Protein AF-A0AAE4P1A2-F1 (afdb_monomer_lite)

Foldseek 3Di:
DFPAQAQHLLVVLLVLLVDPDPVSLVVSVVSLVVSLVVQVPDPDPANNGHDLRNLLSLLVCQQVVSDDDASCVSCVVVLVVLLVVLVVLLPDPPHDLSRLLSLLSSLLSVLVGDDPPDDVVSNVSSLVSNQSSLVSLLVLLVVQLPDDDDDLVSLVSLLSSLLLLLQSVVRDVHPSSVPCSVVSLVSSLVCLVPPPDQQDPSSLVSLVSSLQSCVSVVVVVSNVSSVVSNVSHDDPDDDDDVNSVVVVCCVNRHDD

Structure (mmCIF, N/CA/C/O backbone):
data_AF-A0AAE4P1A2-F1
#
_entry.id   AF-A0AAE4P1A2-F1
#
loop_
_atom_site.group_PDB
_atom_site.id
_atom_site.type_symbol
_atom_site.label_atom_id
_atom_site.label_alt_id
_atom_site.label_comp_id
_atom_site.label_asym_id
_atom_site.label_entity_id
_atom_site.label_seq_id
_atom_site.pdbx_PDB_ins_code
_atom_site.Cartn_x
_atom_site.Cartn_y
_atom_site.Cartn_z
_atom_site.occupancy
_atom_site.B_iso_or_equiv
_atom_site.auth_seq_id
_atom_site.auth_comp_id
_atom_site.auth_asym_id
_atom_site.auth_atom_id
_atom_site.pdbx_PDB_model_num
ATOM 1 N N . MET A 1 1 ? 24.076 2.651 -2.112 1.00 75.06 1 MET A N 1
ATOM 2 C CA . MET A 1 1 ? 23.269 3.867 -1.851 1.00 75.06 1 MET A CA 1
ATOM 3 C C . MET A 1 1 ? 21.884 3.459 -1.353 1.00 75.06 1 MET A C 1
ATOM 5 O O . MET A 1 1 ? 21.602 2.269 -1.349 1.00 75.06 1 MET A O 1
ATOM 9 N N . LYS A 1 2 ? 21.021 4.394 -0.924 1.00 88.12 2 LYS A N 1
ATOM 10 C CA . LYS A 1 2 ? 19.588 4.092 -0.737 1.00 88.12 2 LYS A CA 1
ATOM 11 C C . LYS A 1 2 ? 18.888 4.169 -2.091 1.00 88.12 2 LYS A C 1
ATOM 13 O O . LYS A 1 2 ? 18.990 5.185 -2.780 1.00 88.12 2 LYS A O 1
ATOM 18 N N . THR A 1 3 ? 18.189 3.114 -2.470 1.00 91.12 3 THR A N 1
ATOM 19 C CA . THR A 1 3 ? 17.643 2.931 -3.822 1.00 91.12 3 THR A CA 1
ATOM 20 C C . THR A 1 3 ? 16.121 2.913 -3.862 1.00 91.12 3 THR A C 1
ATOM 22 O O . THR A 1 3 ? 15.570 2.988 -4.950 1.00 91.12 3 THR A O 1
ATOM 25 N N . GLY A 1 4 ? 15.438 2.875 -2.719 1.00 90.19 4 GLY A N 1
ATOM 26 C CA . GLY A 1 4 ? 13.976 2.805 -2.629 1.00 90.19 4 GLY A CA 1
ATOM 27 C C . GLY A 1 4 ? 13.227 4.081 -3.026 1.00 90.19 4 GLY A C 1
ATOM 28 O O . GLY A 1 4 ? 13.806 5.052 -3.522 1.00 90.19 4 GLY A O 1
ATOM 29 N N . LEU A 1 5 ? 11.904 4.043 -2.859 1.00 91.94 5 LEU A N 1
ATOM 30 C CA . LEU A 1 5 ? 10.972 5.037 -3.403 1.00 91.94 5 LEU A CA 1
ATOM 31 C C . LEU A 1 5 ? 10.854 6.314 -2.579 1.00 91.94 5 LEU A C 1
ATOM 33 O O . LEU A 1 5 ? 10.654 7.376 -3.156 1.00 91.94 5 LEU A O 1
ATOM 37 N N . ILE A 1 6 ? 10.922 6.222 -1.253 1.00 91.31 6 ILE A N 1
ATOM 38 C CA . ILE A 1 6 ? 10.573 7.345 -0.377 1.00 91.31 6 ILE A CA 1
ATOM 39 C C . ILE A 1 6 ? 11.825 8.133 0.009 1.00 91.31 6 ILE A C 1
ATOM 41 O O . ILE A 1 6 ? 11.876 9.342 -0.197 1.00 91.31 6 ILE A O 1
ATOM 45 N N . ASN A 1 7 ? 12.851 7.457 0.522 1.00 89.00 7 ASN A N 1
ATOM 46 C CA . ASN A 1 7 ? 14.122 8.062 0.920 1.00 89.00 7 ASN A CA 1
ATOM 47 C C . ASN A 1 7 ? 15.299 7.501 0.092 1.00 89.00 7 ASN A C 1
ATOM 49 O O . ASN A 1 7 ? 16.408 7.330 0.611 1.00 89.00 7 ASN A O 1
ATOM 53 N N . GLY A 1 8 ? 15.067 7.197 -1.190 1.00 91.25 8 GLY A N 1
ATOM 54 C CA . GLY A 1 8 ? 16.069 6.670 -2.117 1.00 91.25 8 GLY A CA 1
ATOM 55 C C . GLY A 1 8 ? 15.967 7.242 -3.534 1.00 91.25 8 GLY A C 1
ATOM 56 O O . GLY A 1 8 ? 15.108 8.068 -3.848 1.00 91.25 8 GLY A O 1
ATOM 57 N N . LEU A 1 9 ? 16.881 6.812 -4.408 1.00 94.12 9 LEU A N 1
ATOM 58 C CA . LEU A 1 9 ? 16.959 7.333 -5.776 1.00 94.12 9 LEU A CA 1
ATOM 59 C C . LEU A 1 9 ? 15.780 6.954 -6.677 1.00 94.12 9 LEU A C 1
ATOM 61 O O . LEU A 1 9 ? 15.521 7.683 -7.636 1.00 94.12 9 LEU A O 1
ATOM 65 N N . SER A 1 10 ? 15.053 5.870 -6.388 1.00 95.56 10 SER A N 1
ATOM 66 C CA . SER A 1 10 ? 13.870 5.513 -7.184 1.00 95.56 10 SER A CA 1
ATOM 67 C C . SER A 1 10 ? 12.800 6.600 -7.104 1.00 95.56 10 SER A C 1
ATOM 69 O O . SER A 1 10 ? 12.157 6.908 -8.104 1.00 95.56 10 SER A O 1
ATOM 71 N N . GLY A 1 11 ? 12.667 7.268 -5.957 1.00 94.50 11 GLY A N 1
ATOM 72 C CA . GLY A 1 11 ? 11.786 8.425 -5.827 1.00 94.50 11 GLY A CA 1
ATOM 73 C C . GLY A 1 11 ? 12.166 9.578 -6.759 1.00 94.50 11 GLY A C 1
ATOM 74 O O . GLY A 1 11 ? 11.323 10.140 -7.456 1.00 94.50 11 GLY A O 1
ATOM 75 N N . ASN A 1 12 ? 13.460 9.883 -6.845 1.00 93.94 12 ASN A N 1
ATOM 76 C CA . ASN A 1 12 ? 13.962 10.915 -7.753 1.00 93.94 12 ASN A CA 1
ATOM 77 C C . ASN A 1 12 ? 13.725 10.535 -9.222 1.00 93.94 12 ASN A C 1
ATOM 79 O O . ASN A 1 12 ? 13.303 11.378 -10.013 1.00 93.94 12 ASN A O 1
ATOM 8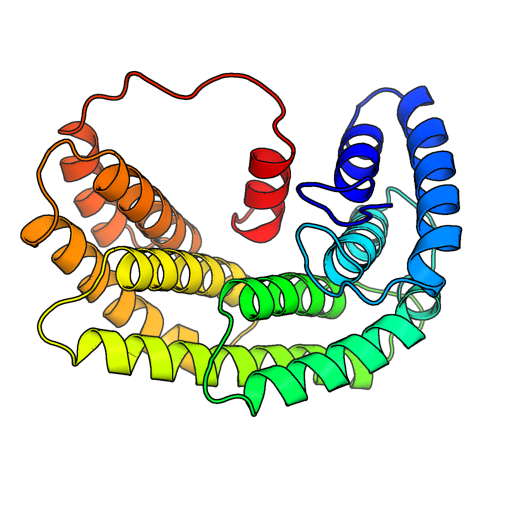3 N N . ALA A 1 13 ? 13.947 9.267 -9.581 1.00 96.12 13 ALA A N 1
ATOM 84 C CA . ALA A 1 13 ? 13.660 8.765 -10.921 1.00 96.12 13 ALA A CA 1
ATOM 85 C C . ALA A 1 13 ? 12.166 8.895 -11.253 1.00 96.12 13 ALA A C 1
ATOM 87 O O . ALA A 1 13 ? 11.825 9.402 -12.321 1.00 96.12 13 ALA A O 1
ATOM 88 N N . LEU A 1 14 ? 11.277 8.534 -10.322 1.00 96.38 14 LEU A N 1
ATOM 89 C CA . LEU A 1 14 ? 9.832 8.691 -10.486 1.00 96.38 14 LEU A CA 1
ATOM 90 C C . LEU A 1 14 ? 9.452 10.137 -10.822 1.00 96.38 14 LEU A C 1
ATOM 92 O O . LEU A 1 14 ? 8.750 10.375 -11.804 1.00 96.38 14 LEU A O 1
ATOM 96 N N . LEU A 1 15 ? 9.948 11.112 -10.053 1.00 94.81 15 LEU A N 1
ATOM 97 C CA . LEU A 1 15 ? 9.651 12.530 -10.290 1.00 94.81 15 LEU A CA 1
ATOM 98 C C . LEU A 1 15 ? 10.136 13.005 -11.668 1.00 94.81 15 LEU A C 1
ATOM 100 O O . LEU A 1 15 ? 9.451 13.790 -12.325 1.00 94.81 15 LEU A O 1
ATOM 104 N N . LEU A 1 16 ? 11.282 12.502 -12.139 1.00 95.38 16 LEU A N 1
ATOM 105 C CA . LEU A 1 16 ? 11.795 12.802 -13.477 1.00 95.38 16 LEU A CA 1
ATOM 106 C C . LEU A 1 16 ? 10.891 12.244 -14.586 1.00 95.38 16 LEU A C 1
ATOM 108 O O . LEU A 1 16 ? 10.658 12.932 -15.580 1.00 95.38 16 LEU A O 1
ATOM 112 N N . PHE A 1 17 ? 10.351 11.034 -14.418 1.00 95.31 17 PHE A N 1
ATOM 113 C CA . PHE A 1 17 ? 9.424 10.429 -15.381 1.00 95.31 17 PHE A CA 1
ATOM 114 C C . PHE A 1 17 ? 8.032 11.071 -15.379 1.00 95.31 17 PHE A C 1
ATOM 116 O O . PHE A 1 17 ? 7.410 11.166 -16.439 1.00 95.31 17 PHE A O 1
ATOM 123 N N . LEU A 1 18 ? 7.560 11.532 -14.216 1.00 93.00 18 LEU A N 1
ATOM 124 C CA . LEU A 1 18 ? 6.287 12.248 -14.073 1.00 93.00 18 LEU A CA 1
ATOM 125 C C . LEU A 1 18 ? 6.361 13.708 -14.549 1.00 93.00 18 LEU A C 1
ATOM 127 O O . LEU A 1 18 ? 5.328 14.352 -14.743 1.00 93.00 18 LEU A O 1
ATOM 131 N N . SER A 1 19 ? 7.564 14.244 -14.760 1.00 91.12 19 SER A N 1
ATOM 132 C CA . SER A 1 19 ? 7.755 15.570 -15.343 1.00 91.12 19 SER A CA 1
ATOM 133 C C . SER A 1 19 ? 7.288 15.622 -16.803 1.00 91.12 19 SER A C 1
ATOM 135 O O . SER A 1 19 ? 7.487 14.691 -17.585 1.00 91.12 19 SER A O 1
ATOM 137 N N . GLN A 1 20 ? 6.716 16.760 -17.209 1.00 84.75 20 GLN A N 1
ATOM 138 C CA . GLN A 1 20 ? 6.310 17.001 -18.599 1.00 84.75 20 GLN A CA 1
ATOM 139 C C . GLN A 1 20 ? 7.505 17.249 -19.540 1.00 84.75 20 GLN A C 1
ATOM 141 O O . GLN A 1 20 ? 7.360 17.203 -20.762 1.00 84.75 20 GLN A O 1
ATOM 146 N N . GLU A 1 21 ? 8.702 17.505 -19.003 1.00 87.25 21 GLU A N 1
ATOM 147 C CA . GLU A 1 21 ? 9.880 17.825 -19.806 1.00 87.25 21 GLU A CA 1
ATOM 148 C C . GLU A 1 21 ? 10.569 16.568 -20.354 1.00 87.25 21 GLU A C 1
ATOM 150 O O . GLU A 1 21 ? 11.076 15.725 -19.613 1.00 87.25 21 GLU A O 1
ATOM 155 N N . LYS A 1 22 ? 10.708 16.482 -21.683 1.00 81.75 22 LYS A N 1
ATOM 156 C CA . LYS A 1 22 ? 11.368 15.344 -22.350 1.00 81.75 22 LYS A CA 1
ATOM 157 C C . LYS A 1 22 ? 12.812 15.109 -21.879 1.00 81.75 22 LYS A C 1
ATOM 159 O O . LYS A 1 22 ? 13.252 13.964 -21.827 1.00 81.75 22 LYS A O 1
ATOM 164 N N . LYS A 1 23 ? 13.551 16.169 -21.523 1.00 89.06 23 LYS A N 1
ATOM 165 C CA . LYS A 1 23 ? 14.924 16.064 -20.994 1.00 89.06 23 LYS A CA 1
ATOM 166 C C . LYS A 1 23 ? 14.965 15.253 -19.693 1.00 89.06 23 LYS A C 1
ATOM 168 O O . LYS A 1 23 ? 15.877 14.450 -19.521 1.00 89.06 23 LYS A O 1
ATOM 173 N N . ASN A 1 24 ? 13.959 15.410 -18.834 1.00 91.56 24 ASN A N 1
ATOM 174 C CA . ASN A 1 24 ? 13.899 14.728 -17.543 1.00 91.56 24 ASN A CA 1
ATOM 175 C C . ASN A 1 24 ? 13.714 13.220 -17.709 1.00 91.56 24 ASN A C 1
ATOM 177 O O . ASN A 1 24 ? 14.326 12.463 -16.967 1.00 91.56 24 ASN A O 1
ATOM 181 N N . ARG A 1 25 ? 13.013 12.761 -18.754 1.00 89.62 25 ARG A N 1
ATOM 182 C CA . ARG A 1 25 ? 12.930 11.323 -19.066 1.00 89.62 25 ARG A CA 1
ATOM 183 C C . ARG A 1 25 ? 14.295 10.696 -19.363 1.00 89.62 25 ARG A C 1
ATOM 185 O O . ARG A 1 25 ? 14.575 9.602 -18.887 1.00 89.62 25 ARG A O 1
ATOM 192 N N . ASN A 1 26 ? 15.165 11.391 -20.100 1.00 91.31 26 ASN A N 1
ATOM 193 C CA . ASN A 1 26 ? 16.516 10.890 -20.381 1.00 91.31 26 ASN A CA 1
ATOM 194 C C . ASN A 1 26 ? 17.367 10.805 -19.107 1.00 91.31 26 ASN A C 1
ATOM 196 O O . ASN A 1 26 ? 18.121 9.851 -18.938 1.00 91.31 26 ASN A O 1
ATOM 200 N N . GLU A 1 27 ? 17.247 11.785 -18.209 1.00 94.50 27 GLU A N 1
ATOM 201 C CA . GLU A 1 27 ? 17.913 11.736 -16.902 1.00 94.50 27 GLU A CA 1
ATOM 202 C C . GLU A 1 27 ? 17.328 10.631 -16.009 1.00 94.50 27 GLU A C 1
ATOM 204 O O . GLU A 1 27 ? 18.081 9.926 -15.342 1.00 94.50 27 GLU A O 1
ATOM 209 N N . GLY A 1 28 ? 16.012 10.404 -16.064 1.00 95.38 28 GLY A N 1
ATOM 210 C CA . GLY A 1 28 ? 15.341 9.298 -15.380 1.00 95.38 28 GLY A 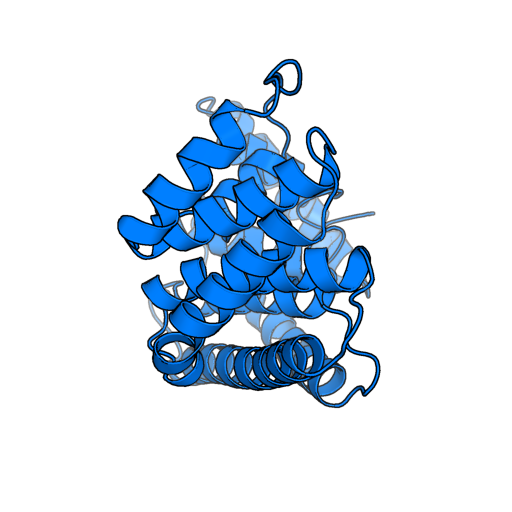CA 1
ATOM 211 C C . GLY A 1 28 ? 15.873 7.932 -15.818 1.00 95.38 28 GLY A C 1
ATOM 212 O O . GLY A 1 28 ? 16.196 7.107 -14.970 1.00 95.38 28 GLY A O 1
ATOM 213 N N . LEU A 1 29 ? 16.057 7.714 -17.125 1.00 93.94 29 LEU A N 1
ATOM 214 C CA . LEU A 1 29 ? 16.653 6.481 -17.660 1.00 93.94 29 LEU A CA 1
ATOM 215 C C . LEU A 1 29 ? 18.100 6.275 -17.193 1.00 93.94 29 LEU A C 1
ATOM 217 O O . LEU A 1 29 ? 18.468 5.174 -16.791 1.00 93.94 29 LEU A O 1
ATOM 221 N N . LYS A 1 30 ? 18.924 7.332 -17.198 1.00 94.88 30 LYS A N 1
ATOM 222 C CA . LYS A 1 30 ? 20.292 7.249 -16.656 1.00 94.88 30 LYS A CA 1
ATOM 223 C C . LYS A 1 30 ? 20.277 6.874 -15.177 1.00 94.88 30 LYS A C 1
ATOM 225 O O . LYS A 1 30 ? 21.088 6.060 -14.747 1.00 94.88 30 LYS A O 1
ATOM 230 N N . LEU A 1 31 ? 19.351 7.454 -14.415 1.00 95.31 31 LEU A N 1
ATOM 231 C CA . LEU A 1 31 ? 19.216 7.180 -12.992 1.00 95.31 31 LEU A CA 1
ATOM 232 C C . LEU A 1 31 ? 18.771 5.734 -12.733 1.00 95.31 31 LEU A C 1
ATOM 234 O O . LEU A 1 31 ? 19.314 5.102 -11.833 1.00 95.31 31 LEU A O 1
ATOM 238 N N . LEU A 1 32 ? 17.865 5.183 -13.548 1.00 95.06 32 LEU A N 1
ATOM 239 C CA . LEU A 1 32 ? 17.491 3.765 -13.482 1.00 95.06 32 LEU A CA 1
ATOM 240 C C . LEU A 1 32 ? 18.685 2.836 -13.713 1.00 95.06 32 LEU A C 1
ATOM 242 O O . LEU A 1 32 ? 18.839 1.878 -12.962 1.00 95.06 32 LEU A O 1
ATOM 246 N N . ASN A 1 33 ? 19.552 3.132 -14.687 1.00 92.38 33 ASN A N 1
ATOM 247 C CA . ASN A 1 33 ? 20.750 2.321 -14.934 1.00 92.38 33 ASN A CA 1
ATOM 248 C C . ASN A 1 33 ? 21.689 2.320 -13.719 1.00 92.38 33 ASN A C 1
ATOM 250 O O . ASN A 1 33 ? 22.128 1.259 -13.287 1.00 92.38 33 ASN A O 1
ATOM 254 N N . ILE A 1 34 ? 21.922 3.492 -13.115 1.00 93.06 34 ILE A N 1
ATOM 255 C CA . ILE A 1 34 ? 22.730 3.617 -11.890 1.00 93.06 34 ILE A CA 1
ATOM 256 C C . ILE A 1 34 ? 22.117 2.789 -10.752 1.00 93.06 34 ILE A C 1
ATOM 258 O O . ILE A 1 34 ? 22.821 2.051 -10.068 1.00 93.06 34 ILE A O 1
ATOM 262 N N . ILE A 1 35 ? 20.799 2.891 -10.546 1.00 94.12 35 ILE A N 1
ATOM 263 C CA . ILE A 1 35 ? 20.112 2.128 -9.498 1.00 94.12 35 ILE A CA 1
ATOM 264 C C . ILE A 1 35 ? 20.228 0.624 -9.768 1.00 94.12 35 ILE A C 1
ATOM 266 O O . ILE A 1 35 ? 20.509 -0.129 -8.840 1.00 94.12 35 ILE A O 1
ATOM 270 N N . SER A 1 36 ? 20.048 0.190 -11.018 1.00 90.00 36 SER A N 1
ATOM 271 C CA . SER A 1 36 ? 20.107 -1.220 -11.411 1.00 90.00 36 SER A CA 1
ATOM 272 C C . SER A 1 36 ? 21.480 -1.847 -11.170 1.00 90.00 36 SER A C 1
ATOM 274 O O . SER A 1 36 ? 21.557 -3.017 -10.805 1.00 90.00 36 SER A O 1
ATOM 276 N N . GLU A 1 37 ? 22.566 -1.098 -11.349 1.00 88.56 37 GLU A N 1
ATOM 277 C CA . GLU A 1 37 ? 23.912 -1.589 -11.038 1.00 88.56 37 GLU A CA 1
ATOM 278 C C . GLU A 1 37 ? 24.076 -1.822 -9.530 1.00 88.56 37 GLU A C 1
ATOM 280 O O . GLU A 1 37 ? 24.576 -2.863 -9.105 1.00 88.56 37 GLU A O 1
ATOM 285 N N . GLU A 1 38 ? 23.587 -0.899 -8.701 1.00 88.06 38 GLU A N 1
ATOM 286 C CA . GLU A 1 38 ? 23.734 -1.005 -7.250 1.00 88.06 38 GLU A CA 1
ATOM 287 C C . GLU A 1 38 ? 22.789 -2.017 -6.598 1.00 88.06 38 GLU A C 1
ATOM 289 O O . GLU A 1 38 ? 23.163 -2.689 -5.629 1.00 88.06 38 GLU A O 1
ATOM 294 N N . ILE A 1 39 ? 21.559 -2.125 -7.106 1.00 88.19 39 ILE A N 1
ATOM 295 C CA . ILE A 1 39 ? 20.490 -2.893 -6.464 1.00 88.19 39 ILE A CA 1
ATOM 296 C C . ILE A 1 39 ? 20.811 -4.387 -6.391 1.00 88.19 39 ILE A C 1
ATOM 298 O O . ILE A 1 39 ? 20.411 -5.051 -5.437 1.00 88.19 39 ILE A O 1
ATOM 302 N N . THR A 1 40 ? 21.607 -4.886 -7.339 1.00 82.44 40 THR A N 1
ATOM 303 C CA . THR A 1 40 ? 22.057 -6.285 -7.433 1.00 82.44 40 THR A CA 1
ATOM 304 C C . THR A 1 40 ? 22.827 -6.759 -6.197 1.00 82.44 40 THR A C 1
ATOM 306 O O . THR A 1 40 ? 22.838 -7.949 -5.890 1.00 82.44 40 THR A O 1
ATOM 309 N N . THR A 1 41 ? 23.452 -5.837 -5.456 1.00 86.25 41 THR A N 1
ATOM 310 C CA . THR A 1 41 ? 24.207 -6.139 -4.225 1.00 86.25 41 THR A CA 1
ATOM 311 C C . THR A 1 41 ? 23.477 -5.721 -2.948 1.00 86.25 41 THR A C 1
ATOM 313 O O . THR A 1 41 ? 23.967 -5.970 -1.841 1.00 86.25 41 THR A O 1
ATOM 316 N N . SER A 1 42 ? 22.305 -5.090 -3.078 1.00 88.69 42 SER A N 1
ATOM 317 C CA . SER A 1 42 ? 21.524 -4.625 -1.937 1.00 88.69 42 SER A CA 1
ATOM 318 C C . SER A 1 42 ? 20.942 -5.798 -1.148 1.00 88.69 42 SER A C 1
ATOM 320 O O . SER A 1 42 ? 20.559 -6.830 -1.693 1.00 88.69 42 SER A O 1
ATOM 322 N N . LYS A 1 43 ? 20.852 -5.620 0.170 1.00 89.62 43 LYS A N 1
ATOM 323 C CA . LYS A 1 43 ? 20.108 -6.505 1.083 1.00 89.62 43 LYS A CA 1
ATOM 324 C C . LYS A 1 43 ? 18.957 -5.781 1.776 1.00 89.62 43 LYS A C 1
ATOM 326 O O . LYS A 1 43 ? 18.313 -6.348 2.651 1.00 89.62 43 LYS A O 1
ATOM 331 N N . ASP A 1 44 ? 18.739 -4.519 1.423 1.00 92.62 44 ASP A N 1
ATOM 332 C CA . ASP A 1 44 ? 17.619 -3.734 1.915 1.00 92.62 44 ASP A CA 1
ATOM 333 C C . ASP A 1 44 ? 16.406 -4.020 1.029 1.00 92.62 44 ASP A C 1
ATOM 335 O O . ASP A 1 44 ? 16.374 -3.617 -0.133 1.00 92.62 44 ASP A O 1
ATOM 339 N N . TYR A 1 45 ? 15.425 -4.730 1.581 1.00 92.19 45 TYR A N 1
ATOM 340 C CA . TYR A 1 45 ? 14.162 -5.064 0.917 1.00 92.19 45 TYR A CA 1
ATOM 341 C C . TYR A 1 45 ? 13.002 -4.172 1.376 1.00 92.19 45 TYR A C 1
ATOM 343 O O . TYR A 1 45 ? 11.840 -4.474 1.108 1.00 92.19 45 TYR A O 1
ATOM 351 N N . SER A 1 46 ? 13.286 -3.053 2.046 1.00 93.25 46 SER A N 1
ATOM 352 C CA . SER A 1 46 ? 12.250 -2.079 2.378 1.00 93.25 46 SER A CA 1
ATOM 353 C C . SER A 1 46 ? 11.701 -1.397 1.122 1.00 93.25 46 SER A C 1
ATOM 355 O O . SER A 1 46 ? 12.383 -1.234 0.106 1.00 93.25 46 SER A O 1
ATOM 357 N N . PHE A 1 47 ? 10.449 -0.961 1.197 1.00 94.94 47 PHE A N 1
ATOM 358 C CA . PHE A 1 47 ? 9.837 -0.149 0.148 1.00 94.94 47 PHE A CA 1
ATOM 359 C C . PHE A 1 47 ? 10.409 1.278 0.119 1.00 94.94 47 PHE A C 1
ATOM 361 O O . PHE A 1 47 ? 10.655 1.854 -0.942 1.00 94.94 47 PHE A O 1
ATOM 368 N N . ASP A 1 48 ? 10.671 1.834 1.303 1.00 93.44 48 ASP A N 1
ATOM 369 C CA . ASP A 1 48 ? 11.180 3.191 1.478 1.00 93.44 48 ASP A CA 1
ATOM 370 C C . ASP A 1 48 ? 12.589 3.357 0.888 1.00 93.44 48 ASP A C 1
ATOM 372 O O . ASP A 1 48 ? 12.813 4.252 0.067 1.00 93.44 48 ASP A O 1
ATOM 376 N N . THR A 1 49 ? 13.528 2.479 1.258 1.00 93.06 49 THR A N 1
ATOM 377 C CA . THR A 1 49 ? 14.953 2.659 0.946 1.00 93.06 49 THR A CA 1
ATOM 378 C C . THR A 1 49 ? 15.568 1.559 0.089 1.00 93.06 49 THR A C 1
ATOM 380 O O . THR A 1 49 ? 16.698 1.751 -0.371 1.00 93.06 49 THR A O 1
ATOM 383 N N . GLY A 1 50 ? 14.826 0.492 -0.223 1.00 93.69 50 GLY A N 1
ATOM 384 C CA . GLY A 1 50 ? 15.370 -0.732 -0.808 1.00 93.69 50 GLY A CA 1
ATOM 385 C C . GLY A 1 50 ? 14.718 -1.259 -2.095 1.00 93.69 50 GLY A C 1
ATOM 386 O O . GLY A 1 50 ? 14.077 -0.542 -2.868 1.00 93.69 50 GLY A O 1
ATOM 387 N N . ILE A 1 51 ? 14.938 -2.559 -2.318 1.00 94.81 51 ILE A N 1
ATOM 388 C CA . ILE A 1 51 ? 14.628 -3.342 -3.528 1.00 94.81 51 ILE A CA 1
ATOM 389 C C . ILE A 1 51 ? 13.150 -3.306 -3.882 1.00 94.81 51 ILE A C 1
ATOM 391 O O . ILE A 1 51 ? 12.802 -3.082 -5.038 1.00 94.81 51 ILE A O 1
ATOM 395 N N . THR A 1 52 ? 12.281 -3.477 -2.893 1.00 96.00 52 THR A N 1
ATOM 396 C CA . THR A 1 52 ? 10.830 -3.505 -3.093 1.00 96.00 52 THR A CA 1
ATOM 397 C C . THR A 1 52 ? 10.332 -2.187 -3.692 1.00 96.00 52 THR A C 1
ATOM 399 O O . THR A 1 52 ? 9.487 -2.190 -4.586 1.00 96.00 52 THR A O 1
ATOM 402 N N . GLY A 1 53 ? 10.913 -1.054 -3.277 1.00 96.56 53 GLY A N 1
ATOM 403 C CA . GLY A 1 53 ? 10.579 0.246 -3.850 1.00 96.56 53 GLY A CA 1
ATOM 404 C C . GLY A 1 53 ? 11.105 0.432 -5.275 1.00 96.56 53 GLY A C 1
ATOM 405 O O . GLY A 1 53 ? 10.398 0.936 -6.144 1.00 96.56 53 GLY A O 1
ATOM 406 N N . PHE A 1 54 ? 12.325 -0.026 -5.555 1.00 96.38 54 PHE A N 1
ATOM 407 C CA . PHE A 1 54 ? 12.856 -0.015 -6.921 1.00 96.38 54 PHE A CA 1
ATOM 408 C C . PHE A 1 54 ? 12.031 -0.894 -7.871 1.00 96.38 54 PHE A C 1
ATOM 410 O O . PHE A 1 54 ? 11.639 -0.449 -8.948 1.00 96.38 54 PHE A O 1
ATOM 417 N N . GLY A 1 55 ? 11.709 -2.121 -7.462 1.00 96.62 55 GLY A N 1
ATOM 418 C CA . GLY A 1 55 ? 10.907 -3.029 -8.273 1.00 96.62 55 GLY A CA 1
ATOM 419 C C . GLY A 1 55 ? 9.494 -2.495 -8.528 1.00 96.62 55 GLY A C 1
ATOM 420 O O . GLY A 1 55 ? 8.990 -2.600 -9.646 1.00 96.62 55 GLY A O 1
ATOM 421 N N . TRP A 1 56 ? 8.890 -1.823 -7.538 1.00 97.88 56 TRP A N 1
ATOM 422 C CA . TRP A 1 56 ? 7.635 -1.099 -7.743 1.00 97.88 56 TRP A CA 1
ATOM 423 C C . TRP A 1 56 ? 7.774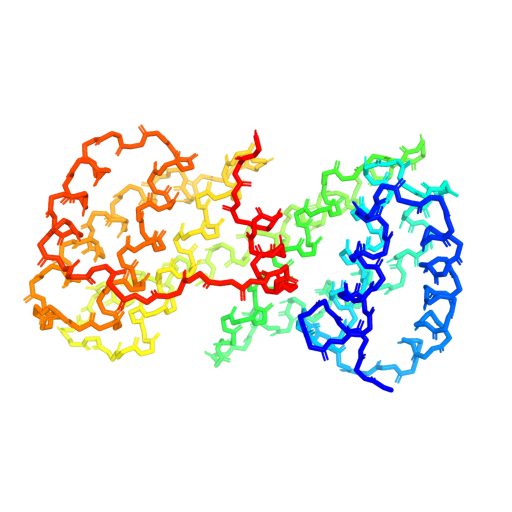 0.010 -8.788 1.00 97.88 56 TRP A C 1
ATOM 425 O O . TRP A 1 56 ? 6.920 0.122 -9.663 1.00 97.88 56 TRP A O 1
ATOM 435 N N . LEU A 1 57 ? 8.852 0.805 -8.742 1.00 97.75 57 LEU A N 1
ATOM 436 C CA . LEU A 1 57 ? 9.098 1.858 -9.730 1.00 97.75 57 LEU A CA 1
ATOM 437 C C . LEU A 1 57 ? 9.161 1.284 -11.147 1.00 97.75 57 LEU A C 1
ATOM 439 O O . LEU A 1 57 ? 8.492 1.801 -12.036 1.00 97.75 57 LEU A O 1
ATOM 443 N N . VAL A 1 58 ? 9.945 0.227 -11.362 1.00 96.88 58 VAL A N 1
ATOM 444 C CA . VAL A 1 58 ? 10.085 -0.407 -12.682 1.00 96.88 58 VAL A CA 1
ATOM 445 C C . VAL A 1 58 ? 8.721 -0.868 -13.203 1.00 96.88 58 VAL A C 1
ATOM 447 O O . VAL A 1 58 ? 8.338 -0.522 -14.322 1.00 96.88 58 VAL A O 1
ATOM 450 N N . ALA A 1 59 ? 7.949 -1.567 -12.366 1.00 96.81 59 ALA A N 1
ATOM 451 C CA . ALA A 1 59 ? 6.608 -2.030 -12.712 1.00 96.81 59 ALA A CA 1
ATOM 452 C C . ALA A 1 59 ? 5.625 -0.873 -12.978 1.00 96.81 59 ALA A C 1
ATOM 454 O O . ALA A 1 59 ? 4.771 -0.964 -13.860 1.00 96.81 59 ALA A O 1
ATOM 455 N N . PHE A 1 60 ? 5.738 0.234 -12.241 1.00 97.25 60 PHE A N 1
ATOM 456 C CA . PHE A 1 60 ? 4.928 1.432 -12.457 1.00 97.25 60 PHE A CA 1
ATOM 457 C C . PHE A 1 60 ? 5.243 2.098 -13.794 1.00 97.25 60 PHE A C 1
ATOM 459 O O . PHE A 1 60 ? 4.337 2.367 -14.580 1.00 97.25 60 PHE A O 1
ATOM 466 N N . LEU A 1 61 ? 6.524 2.338 -14.081 1.00 96.75 61 LEU A N 1
ATOM 467 C CA . LEU A 1 61 ? 6.940 2.983 -15.324 1.00 96.75 61 LEU A CA 1
ATOM 468 C C . LEU A 1 61 ? 6.542 2.155 -16.549 1.00 96.75 61 LEU A C 1
ATOM 470 O O . LEU A 1 61 ? 6.148 2.730 -17.564 1.00 96.75 61 LEU A O 1
ATOM 474 N N . HIS A 1 62 ? 6.604 0.826 -16.443 1.00 95.25 62 HIS A N 1
ATOM 475 C CA . HIS A 1 62 ? 6.088 -0.081 -17.465 1.00 95.25 62 HIS A CA 1
ATOM 476 C C . HIS A 1 62 ? 4.570 0.039 -17.638 1.00 95.25 62 HIS A C 1
ATOM 478 O O . HIS A 1 62 ? 4.086 0.306 -18.738 1.00 95.25 62 HIS A O 1
ATOM 484 N N . GLN A 1 63 ? 3.808 -0.088 -16.545 1.00 94.38 63 GLN A N 1
ATOM 485 C CA . GLN A 1 63 ? 2.342 -0.018 -16.568 1.00 94.38 63 GLN A CA 1
ATOM 486 C C . GLN A 1 63 ? 1.835 1.283 -17.207 1.00 94.38 63 GLN A C 1
ATOM 488 O O . GLN A 1 63 ? 0.892 1.262 -18.001 1.00 94.38 63 GLN A O 1
ATOM 493 N N . GLU A 1 64 ? 2.489 2.403 -16.897 1.00 94.56 64 GLU A N 1
ATOM 494 C CA . GLU A 1 64 ? 2.148 3.729 -17.418 1.00 94.56 64 GLU A CA 1
ATOM 495 C C . GLU A 1 64 ? 2.767 4.024 -18.799 1.00 94.56 64 GLU A C 1
ATOM 497 O O . GLU A 1 64 ? 2.640 5.137 -19.315 1.00 94.56 64 GLU A O 1
ATOM 502 N N . LYS A 1 65 ? 3.428 3.040 -19.431 1.00 93.38 65 LYS A N 1
ATOM 503 C CA . LYS A 1 65 ? 4.088 3.155 -20.748 1.00 93.38 65 LYS A CA 1
ATOM 504 C C . LYS A 1 65 ? 5.115 4.293 -20.811 1.00 93.38 65 LYS A C 1
ATOM 506 O O . LYS A 1 65 ? 5.268 4.974 -21.829 1.00 93.38 65 LYS A O 1
ATOM 511 N N . LEU A 1 66 ? 5.799 4.536 -19.696 1.00 94.38 66 LEU A N 1
ATOM 512 C CA . LEU A 1 66 ? 6.854 5.543 -19.568 1.00 94.38 66 LEU A CA 1
ATOM 513 C C . LEU A 1 66 ? 8.221 4.995 -19.992 1.00 94.38 66 LEU A C 1
ATOM 515 O O . LEU A 1 66 ? 9.089 5.778 -20.386 1.00 94.38 66 LEU A O 1
ATOM 519 N N . ILE A 1 67 ? 8.373 3.672 -19.961 1.00 93.00 67 ILE A N 1
ATOM 520 C CA . ILE A 1 67 ? 9.503 2.909 -20.495 1.00 93.00 67 ILE A CA 1
ATOM 521 C C . ILE A 1 67 ? 8.977 1.716 -21.303 1.00 93.00 67 ILE A C 1
ATOM 523 O O . ILE A 1 67 ? 7.854 1.271 -21.081 1.00 93.00 67 ILE A O 1
ATOM 527 N N . ASP A 1 68 ? 9.782 1.238 -22.249 1.00 91.00 68 ASP A N 1
ATOM 528 C CA . ASP A 1 68 ? 9.474 0.088 -23.106 1.00 91.00 68 ASP A CA 1
ATOM 529 C C . ASP A 1 68 ? 10.382 -1.077 -22.701 1.00 91.00 68 ASP A C 1
ATOM 531 O O . ASP A 1 68 ? 11.550 -1.130 -23.089 1.00 91.00 68 ASP A O 1
ATOM 535 N N . ILE A 1 69 ? 9.872 -1.927 -21.813 1.00 90.50 69 ILE A N 1
ATOM 536 C CA . ILE A 1 69 ? 10.575 -3.074 -21.230 1.00 90.50 69 ILE A CA 1
ATOM 537 C C . ILE A 1 69 ? 9.613 -4.257 -21.095 1.00 90.50 69 ILE A C 1
ATOM 539 O O . ILE A 1 69 ? 8.398 -4.071 -21.104 1.00 90.50 69 ILE A O 1
ATOM 543 N N . ASP A 1 70 ? 10.157 -5.454 -20.891 1.00 90.88 70 ASP A N 1
ATOM 544 C CA . ASP A 1 70 ? 9.408 -6.540 -20.259 1.00 90.88 70 ASP A CA 1
ATOM 545 C C . ASP A 1 70 ? 9.693 -6.501 -18.752 1.00 90.88 70 ASP A C 1
ATOM 547 O O . ASP A 1 70 ? 10.829 -6.710 -18.311 1.00 90.88 70 ASP A O 1
ATOM 551 N N . SER A 1 71 ? 8.683 -6.139 -17.955 1.00 92.38 71 SER A N 1
ATOM 552 C CA . SER A 1 71 ? 8.863 -6.034 -16.506 1.00 92.38 71 SER A CA 1
ATOM 553 C C . SER A 1 71 ? 8.960 -7.394 -15.822 1.00 92.38 71 SER A C 1
ATOM 555 O O . SER A 1 71 ? 9.518 -7.450 -14.728 1.00 92.38 71 SER A O 1
ATOM 557 N N . ASP A 1 72 ? 8.471 -8.473 -16.446 1.00 92.12 72 ASP A N 1
ATOM 558 C CA . ASP A 1 72 ? 8.606 -9.819 -15.888 1.00 92.12 72 ASP A CA 1
ATOM 559 C C . ASP A 1 72 ? 10.045 -10.314 -16.020 1.00 92.12 72 ASP A C 1
ATOM 561 O O . ASP A 1 72 ? 10.589 -10.807 -15.036 1.00 92.12 72 ASP A O 1
ATOM 565 N N . ASP A 1 73 ? 10.695 -10.070 -17.161 1.00 91.06 73 ASP A N 1
ATOM 566 C CA . ASP A 1 73 ? 12.106 -10.429 -17.368 1.00 91.06 73 ASP A CA 1
ATOM 567 C C . ASP A 1 73 ? 13.039 -9.663 -16.416 1.00 91.06 73 ASP A C 1
ATOM 569 O O . ASP A 1 73 ? 13.964 -10.228 -15.836 1.00 91.06 73 ASP A O 1
ATOM 573 N N . ILE A 1 74 ? 12.810 -8.357 -16.231 1.00 92.25 74 ILE A N 1
ATOM 574 C CA . ILE A 1 74 ? 13.685 -7.517 -15.395 1.00 92.25 74 ILE A CA 1
ATOM 575 C C . ILE A 1 74 ? 13.536 -7.843 -13.909 1.00 92.25 74 ILE A C 1
ATOM 577 O O . ILE A 1 74 ? 14.492 -7.694 -13.143 1.00 92.25 74 ILE A O 1
ATOM 581 N N . LEU A 1 75 ? 12.333 -8.225 -13.481 1.00 94.12 75 LEU A N 1
ATOM 582 C CA . LEU A 1 75 ? 12.013 -8.352 -12.066 1.00 94.12 75 LEU A CA 1
ATOM 583 C C . LEU A 1 75 ? 11.895 -9.795 -11.566 1.00 94.12 75 LEU A C 1
ATOM 585 O O . LEU A 1 75 ? 11.615 -9.979 -10.383 1.00 94.12 75 LEU A O 1
ATOM 589 N N . GLU A 1 76 ? 12.152 -10.790 -12.416 1.00 92.88 76 GLU A N 1
ATOM 590 C CA . GLU A 1 76 ? 12.007 -12.215 -12.099 1.00 92.88 76 GLU A CA 1
ATOM 591 C C . GLU A 1 76 ? 12.767 -12.627 -10.828 1.00 92.88 76 GLU A C 1
ATOM 593 O O . GLU A 1 76 ? 12.183 -13.173 -9.889 1.00 92.88 76 GLU A O 1
ATOM 598 N N . ASP A 1 77 ? 14.059 -12.300 -10.752 1.00 92.38 77 ASP A N 1
ATOM 599 C CA . ASP A 1 77 ? 14.886 -12.637 -9.590 1.00 92.38 77 ASP A CA 1
ATOM 600 C C . ASP A 1 77 ? 14.412 -11.911 -8.321 1.00 92.38 77 ASP A C 1
ATOM 602 O O . ASP A 1 77 ? 14.470 -12.463 -7.217 1.00 92.38 77 ASP A O 1
ATOM 606 N N . PHE A 1 78 ? 13.920 -10.674 -8.456 1.00 94.12 78 PHE A N 1
ATOM 607 C CA . PHE A 1 78 ? 13.395 -9.913 -7.323 1.00 94.12 78 PHE A CA 1
ATOM 608 C C . PHE A 1 78 ? 12.070 -10.494 -6.825 1.00 94.12 78 PHE A C 1
ATOM 610 O O . PHE A 1 78 ? 11.881 -10.562 -5.610 1.00 94.12 78 PHE A O 1
ATOM 617 N N . ASP A 1 79 ? 11.198 -10.968 -7.720 1.00 95.31 79 ASP A N 1
ATOM 618 C CA . ASP A 1 79 ? 9.951 -11.644 -7.349 1.00 95.31 79 ASP A CA 1
ATOM 619 C C . ASP A 1 79 ? 10.224 -12.851 -6.466 1.00 95.31 79 ASP A C 1
ATOM 621 O O . ASP A 1 79 ? 9.609 -13.008 -5.410 1.00 95.31 79 ASP A O 1
ATOM 625 N N . ASP A 1 80 ? 11.180 -13.683 -6.874 1.00 94.88 80 ASP A N 1
ATOM 626 C CA . ASP A 1 80 ? 11.517 -14.915 -6.175 1.00 94.88 80 ASP A CA 1
ATOM 627 C C . ASP A 1 80 ? 12.097 -14.636 -4.776 1.00 94.88 80 ASP A C 1
ATOM 629 O O . ASP A 1 80 ? 11.840 -15.386 -3.826 1.00 94.88 80 ASP A O 1
ATOM 633 N N . GLN A 1 81 ? 12.868 -13.555 -4.613 1.00 95.06 81 GLN A N 1
ATOM 634 C CA . GLN A 1 81 ? 13.387 -13.142 -3.304 1.00 95.06 81 GLN A CA 1
ATOM 635 C C . GLN A 1 81 ? 12.309 -12.498 -2.430 1.00 95.06 81 GLN A C 1
ATOM 637 O O . GLN A 1 81 ? 12.180 -12.857 -1.258 1.00 95.06 81 GLN A O 1
ATOM 642 N N . ILE A 1 82 ? 11.506 -11.588 -2.984 1.00 96.56 82 ILE A N 1
ATOM 643 C CA . ILE A 1 82 ? 10.430 -10.910 -2.249 1.00 96.56 82 ILE A CA 1
ATOM 644 C C . ILE A 1 82 ? 9.355 -11.916 -1.827 1.00 96.56 82 ILE A C 1
ATOM 646 O O . ILE A 1 82 ? 8.845 -11.823 -0.713 1.00 96.56 82 ILE A O 1
ATOM 650 N N . TYR A 1 83 ? 9.075 -12.940 -2.638 1.00 97.38 83 TYR A N 1
ATOM 651 C CA . TYR A 1 83 ? 8.233 -14.073 -2.250 1.00 97.38 83 TYR A CA 1
ATOM 652 C C . TYR A 1 83 ? 8.768 -14.778 -0.995 1.00 97.38 83 TYR A C 1
ATOM 654 O O . TYR A 1 83 ? 8.044 -14.933 -0.010 1.00 97.38 83 TYR A O 1
ATOM 662 N N . LYS A 1 84 ? 10.053 -15.164 -0.988 1.00 96.25 84 LYS A N 1
ATOM 663 C CA . LYS A 1 84 ? 10.679 -15.834 0.167 1.00 96.25 84 LYS A CA 1
ATOM 664 C C . LYS A 1 84 ? 10.638 -14.961 1.418 1.00 96.25 84 LYS A C 1
ATOM 666 O O . LYS A 1 84 ? 10.299 -15.456 2.489 1.00 96.25 84 LYS A O 1
ATOM 671 N N . LEU A 1 85 ? 10.956 -13.676 1.279 1.00 95.81 85 LEU A N 1
ATOM 672 C CA . LEU A 1 85 ? 10.932 -12.714 2.382 1.00 95.81 85 LEU A CA 1
ATOM 673 C C . LEU A 1 85 ? 9.518 -12.479 2.906 1.00 95.81 85 LEU A C 1
ATOM 675 O O . LEU A 1 85 ? 9.325 -12.403 4.114 1.00 95.81 85 LEU A O 1
ATOM 679 N N . THR A 1 86 ? 8.523 -12.447 2.020 1.00 97.56 86 THR A N 1
ATOM 680 C CA . THR A 1 86 ? 7.115 -12.367 2.412 1.00 97.56 86 THR A CA 1
ATOM 681 C C . THR A 1 86 ? 6.740 -13.558 3.283 1.00 97.56 86 THR A C 1
ATOM 683 O O . THR A 1 86 ? 6.191 -13.372 4.363 1.00 97.56 86 THR A O 1
ATOM 686 N N . LEU A 1 87 ? 7.094 -14.784 2.885 1.00 97.00 87 LEU A N 1
ATOM 687 C CA . LEU A 1 87 ? 6.836 -15.971 3.708 1.00 97.00 87 LEU A CA 1
ATOM 688 C C . LEU A 1 87 ? 7.576 -15.940 5.052 1.00 97.00 87 LEU A C 1
ATOM 690 O O . LEU A 1 87 ? 7.015 -16.351 6.068 1.00 97.00 87 LEU A O 1
ATOM 694 N N . GLN A 1 88 ? 8.814 -15.441 5.075 1.00 95.19 88 GLN A N 1
ATOM 695 C CA . GLN A 1 88 ? 9.579 -15.272 6.313 1.00 95.19 88 GLN A CA 1
ATOM 696 C C . GLN A 1 88 ? 8.892 -14.279 7.257 1.00 95.19 88 GLN A C 1
ATOM 698 O O . GLN A 1 88 ? 8.625 -14.629 8.406 1.00 95.19 88 GLN A O 1
ATOM 703 N N . GLU A 1 89 ? 8.513 -13.101 6.764 1.00 95.06 89 GLU A N 1
ATOM 704 C CA . GLU A 1 89 ? 7.815 -12.075 7.546 1.00 95.06 89 GLU A CA 1
ATOM 705 C C . GLU A 1 89 ? 6.441 -12.567 8.030 1.00 95.06 89 GLU A C 1
ATOM 707 O O . GLU A 1 89 ? 6.024 -12.300 9.156 1.00 95.06 89 GLU A O 1
ATOM 712 N N . LEU A 1 90 ? 5.734 -13.360 7.218 1.00 95.75 90 LEU A N 1
ATOM 713 C CA . LEU A 1 90 ? 4.480 -14.005 7.612 1.00 95.75 90 LEU A CA 1
ATOM 714 C C . LEU A 1 90 ? 4.679 -15.021 8.747 1.00 95.75 90 LEU A C 1
ATOM 716 O O . LEU A 1 90 ? 3.801 -15.136 9.604 1.00 95.75 90 LEU A O 1
ATOM 720 N N . SER A 1 91 ? 5.828 -15.696 8.804 1.00 93.25 91 SER A N 1
ATOM 721 C CA . SER A 1 91 ? 6.164 -16.644 9.874 1.00 93.25 91 SER A CA 1
ATOM 722 C C . SER A 1 91 ? 6.677 -15.990 11.165 1.00 93.25 91 SER A C 1
ATOM 724 O O . SER A 1 91 ? 6.639 -16.628 12.217 1.00 93.25 91 SER A O 1
ATOM 726 N N . ASP A 1 92 ? 7.121 -14.729 11.112 1.00 92.00 92 ASP A N 1
ATOM 727 C CA . ASP A 1 92 ? 7.618 -14.011 12.290 1.00 92.00 92 ASP A CA 1
ATOM 728 C C . ASP A 1 92 ? 6.471 -13.637 13.247 1.00 92.00 92 ASP A C 1
ATOM 730 O O . ASP A 1 92 ? 5.385 -13.216 12.836 1.00 92.00 92 ASP A O 1
ATOM 734 N N . GLN A 1 93 ? 6.706 -13.770 14.550 1.00 84.75 93 GLN A N 1
ATOM 735 C CA . GLN A 1 93 ? 5.772 -13.323 15.583 1.00 84.75 93 GLN A CA 1
ATOM 736 C C . GLN A 1 93 ? 5.782 -11.794 15.729 1.00 84.75 93 GLN A C 1
ATOM 738 O O . GLN A 1 93 ? 4.742 -11.190 15.996 1.00 84.75 93 GLN A O 1
ATOM 743 N N . ASN A 1 94 ? 6.934 -11.157 15.512 1.00 86.75 94 ASN A N 1
ATOM 744 C CA . ASN A 1 94 ? 7.117 -9.714 15.617 1.00 86.75 94 ASN A CA 1
ATOM 745 C C . ASN A 1 94 ? 6.906 -9.059 14.256 1.00 86.75 94 ASN A C 1
ATOM 747 O O . ASN A 1 94 ? 7.847 -8.677 13.570 1.00 86.75 94 ASN A O 1
ATOM 751 N N . THR A 1 95 ? 5.638 -8.937 13.879 1.00 84.25 95 THR A N 1
ATOM 752 C CA . THR A 1 95 ? 5.246 -8.433 12.561 1.00 84.25 95 THR A CA 1
ATOM 753 C C . THR A 1 95 ? 5.685 -6.985 12.356 1.00 84.25 95 THR A C 1
ATOM 755 O O . THR A 1 95 ? 5.224 -6.091 13.071 1.00 84.25 95 THR A O 1
ATOM 758 N N . ASN A 1 96 ? 6.503 -6.731 11.337 1.00 92.44 96 ASN A N 1
ATOM 759 C CA . ASN A 1 96 ? 6.797 -5.384 10.876 1.00 92.44 96 ASN A CA 1
ATOM 760 C C . ASN A 1 96 ? 5.739 -4.944 9.852 1.00 92.44 96 ASN A C 1
ATOM 762 O O . ASN A 1 96 ? 5.752 -5.341 8.685 1.00 92.44 96 ASN A O 1
ATOM 766 N N . ILE A 1 97 ? 4.803 -4.105 10.299 1.00 95.50 97 ILE A N 1
ATOM 767 C CA . ILE A 1 97 ? 3.672 -3.665 9.474 1.00 95.50 97 ILE A CA 1
ATOM 768 C C . ILE A 1 97 ? 4.134 -2.857 8.263 1.00 95.50 97 ILE A C 1
ATOM 770 O O . ILE A 1 97 ? 3.657 -3.128 7.167 1.00 95.50 97 ILE A O 1
ATOM 774 N N . ASP A 1 98 ? 5.098 -1.945 8.410 1.00 93.75 98 ASP A N 1
ATOM 775 C CA . ASP A 1 98 ? 5.615 -1.157 7.281 1.00 93.75 98 ASP A CA 1
ATOM 776 C C . ASP A 1 98 ? 6.206 -2.056 6.188 1.00 93.75 98 ASP A C 1
ATOM 778 O O . ASP A 1 98 ? 6.023 -1.810 4.993 1.00 93.75 98 ASP A O 1
ATOM 782 N N . THR A 1 99 ? 6.871 -3.140 6.594 1.00 95.06 99 THR A N 1
ATOM 783 C CA . THR A 1 99 ? 7.421 -4.138 5.667 1.00 95.06 99 THR A CA 1
ATOM 784 C C . THR A 1 99 ? 6.306 -4.870 4.926 1.00 95.06 99 THR A C 1
ATOM 786 O O . THR A 1 99 ? 6.332 -4.939 3.697 1.00 95.06 99 THR A O 1
ATOM 789 N N . LEU A 1 100 ? 5.280 -5.343 5.640 1.00 97.62 100 LEU A N 1
ATOM 790 C CA . LEU A 1 100 ? 4.126 -6.002 5.024 1.00 97.62 100 LEU A CA 1
ATOM 791 C C . LEU A 1 100 ? 3.334 -5.073 4.094 1.00 97.62 100 LEU A C 1
ATOM 793 O O . LEU A 1 100 ? 2.922 -5.500 3.016 1.00 97.62 100 LEU A O 1
ATOM 797 N N . LEU A 1 101 ? 3.140 -3.806 4.467 1.00 97.56 101 LEU A N 1
ATOM 798 C CA . LEU A 1 101 ? 2.481 -2.815 3.612 1.00 97.56 101 LEU A CA 1
ATOM 799 C C . LEU A 1 101 ? 3.303 -2.539 2.344 1.00 97.56 101 LEU A C 1
ATOM 801 O O . LEU A 1 101 ? 2.734 -2.458 1.255 1.00 97.56 101 LEU A O 1
ATOM 805 N N . GLY A 1 102 ? 4.632 -2.480 2.464 1.00 96.69 102 GLY A N 1
ATOM 806 C CA . GLY A 1 102 ? 5.542 -2.390 1.323 1.00 96.69 102 GLY A CA 1
ATOM 807 C C . GLY A 1 102 ? 5.477 -3.610 0.397 1.00 96.69 102 GLY A C 1
ATOM 808 O O . GLY A 1 102 ? 5.477 -3.458 -0.826 1.00 96.69 102 GLY A O 1
ATOM 809 N N . PHE A 1 103 ? 5.364 -4.820 0.955 1.00 98.25 103 PHE A N 1
ATOM 810 C CA . PHE A 1 103 ? 5.154 -6.037 0.166 1.00 98.25 103 PHE A CA 1
ATOM 811 C C . PHE A 1 103 ? 3.789 -6.056 -0.524 1.00 98.25 103 PHE A C 1
ATOM 813 O O . PHE A 1 103 ? 3.720 -6.475 -1.679 1.00 98.25 103 PHE A O 1
ATOM 820 N N . ILE A 1 104 ? 2.722 -5.548 0.111 1.00 98.25 104 ILE A N 1
ATOM 821 C CA . ILE A 1 104 ? 1.435 -5.353 -0.575 1.00 98.25 104 ILE A CA 1
ATOM 822 C C . ILE A 1 104 ? 1.627 -4.444 -1.787 1.00 98.25 104 ILE A C 1
ATOM 824 O O . ILE A 1 104 ? 1.169 -4.809 -2.867 1.00 98.25 104 ILE A O 1
ATOM 828 N N . ASP A 1 105 ? 2.311 -3.305 -1.633 1.00 97.88 105 ASP A N 1
ATOM 829 C CA . ASP A 1 105 ? 2.529 -2.354 -2.730 1.00 97.88 105 ASP A CA 1
ATOM 830 C C . ASP A 1 105 ? 3.269 -2.989 -3.908 1.00 97.88 105 ASP A C 1
ATOM 832 O O . ASP A 1 105 ? 2.868 -2.816 -5.062 1.00 97.88 105 ASP A O 1
ATOM 836 N N . TYR A 1 106 ? 4.299 -3.783 -3.633 1.00 98.06 106 TYR A N 1
ATOM 837 C CA . TYR A 1 106 ? 5.009 -4.524 -4.669 1.00 98.06 106 TYR A CA 1
ATOM 838 C C . TYR A 1 106 ? 4.144 -5.602 -5.329 1.00 98.06 106 TYR A C 1
ATOM 840 O O . TYR A 1 106 ? 4.010 -5.640 -6.553 1.00 98.06 106 TYR A O 1
ATOM 848 N N . HIS A 1 107 ? 3.508 -6.466 -4.540 1.00 98.12 107 HIS A N 1
ATOM 849 C CA . HIS A 1 107 ? 2.716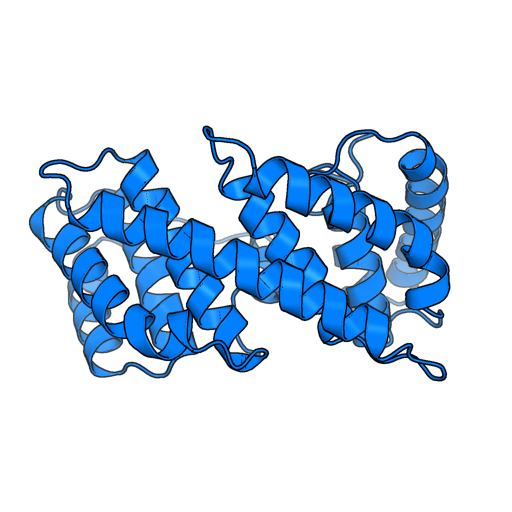 -7.557 -5.093 1.00 98.12 107 HIS A CA 1
ATOM 850 C C . HIS A 1 107 ? 1.503 -7.055 -5.876 1.00 98.12 107 HIS A C 1
ATOM 852 O O . HIS A 1 107 ? 1.176 -7.635 -6.912 1.00 98.12 107 HIS A O 1
ATOM 858 N N . ILE A 1 108 ? 0.850 -5.969 -5.445 1.00 97.25 108 ILE A N 1
ATOM 859 C CA . ILE A 1 108 ? -0.330 -5.460 -6.149 1.00 97.25 108 ILE A CA 1
ATOM 860 C C . ILE A 1 108 ? 0.031 -4.896 -7.518 1.00 97.25 108 ILE A C 1
ATOM 862 O O . ILE A 1 108 ? -0.681 -5.153 -8.491 1.00 97.25 108 ILE A O 1
ATOM 866 N N . ILE A 1 109 ? 1.142 -4.159 -7.633 1.00 96.50 109 ILE A N 1
ATOM 867 C CA . ILE A 1 109 ? 1.540 -3.610 -8.929 1.00 96.50 109 ILE A CA 1
ATOM 868 C C . ILE A 1 109 ? 1.980 -4.716 -9.888 1.00 96.50 109 ILE A C 1
ATOM 870 O O . ILE A 1 109 ? 1.595 -4.687 -11.058 1.00 96.50 109 ILE A O 1
ATOM 874 N N . ARG A 1 110 ? 2.681 -5.744 -9.389 1.00 96.00 110 ARG A N 1
ATOM 875 C CA . ARG A 1 110 ? 3.069 -6.916 -10.187 1.00 96.00 110 ARG A CA 1
ATOM 876 C C . ARG A 1 110 ? 1.879 -7.763 -10.615 1.00 96.00 110 ARG A C 1
ATOM 878 O O . ARG A 1 110 ? 1.808 -8.173 -11.767 1.00 96.00 110 ARG A O 1
ATOM 885 N N . HIS A 1 111 ? 0.885 -7.936 -9.748 1.00 95.00 111 HIS A N 1
ATOM 886 C CA . HIS A 1 111 ? -0.370 -8.596 -10.108 1.00 95.00 111 HIS A CA 1
ATOM 887 C C . HIS A 1 111 ? -1.131 -7.845 -11.222 1.00 95.00 111 HIS A C 1
ATOM 889 O O . HIS A 1 111 ? -1.750 -8.464 -12.092 1.00 95.00 111 HIS A O 1
ATOM 895 N N . ARG A 1 112 ? -1.080 -6.507 -11.216 1.00 92.31 112 ARG A N 1
ATOM 896 C CA . ARG A 1 112 ? -1.791 -5.642 -12.176 1.00 92.31 112 ARG A CA 1
ATOM 897 C C . ARG A 1 112 ? -1.063 -5.438 -13.502 1.00 92.31 112 ARG A C 1
ATOM 899 O O . ARG A 1 112 ? -1.732 -5.210 -14.513 1.00 92.31 112 ARG A O 1
ATOM 906 N N . ASN A 1 113 ? 0.267 -5.481 -13.492 1.00 90.88 113 ASN A N 1
ATOM 907 C CA . ASN A 1 113 ? 1.109 -5.334 -14.678 1.00 90.88 113 ASN A CA 1
ATOM 908 C C . ASN A 1 113 ? 0.701 -6.342 -15.760 1.00 90.88 113 ASN A C 1
ATOM 910 O O . ASN A 1 113 ? 0.213 -7.427 -15.450 1.00 90.88 113 ASN A O 1
ATOM 914 N N . LYS A 1 114 ? 0.845 -5.959 -17.030 1.00 87.81 114 LYS A N 1
ATOM 915 C CA . LYS A 1 114 ? 0.545 -6.822 -18.176 1.00 87.81 114 LYS A CA 1
ATOM 916 C C . LYS A 1 114 ? 1.744 -6.850 -19.108 1.00 87.81 114 LYS A C 1
ATOM 918 O O . LYS A 1 114 ? 2.131 -5.798 -19.611 1.00 87.81 114 LYS A O 1
ATOM 923 N N . ASN A 1 115 ? 2.268 -8.041 -19.366 1.00 85.69 115 ASN A N 1
ATOM 924 C CA . ASN A 1 115 ? 3.317 -8.287 -20.355 1.00 85.69 115 ASN A CA 1
ATOM 925 C C . ASN A 1 115 ? 2.772 -9.134 -21.509 1.00 85.69 115 ASN A C 1
ATOM 927 O O . ASN A 1 115 ? 1.730 -9.781 -21.387 1.00 85.69 115 ASN A O 1
ATOM 931 N N . PHE A 1 116 ? 3.451 -9.108 -22.659 1.00 78.62 116 PHE A N 1
ATOM 932 C CA . PHE A 1 116 ? 3.001 -9.833 -23.854 1.00 78.62 116 PHE A CA 1
ATOM 933 C C . PHE A 1 116 ? 2.980 -11.357 -23.631 1.00 78.62 116 PHE A C 1
ATOM 935 O O . PHE A 1 116 ? 2.055 -12.025 -24.088 1.00 78.62 116 PHE A O 1
ATOM 942 N N . ASN A 1 117 ? 3.949 -11.884 -22.873 1.00 79.88 117 ASN A N 1
ATOM 943 C CA . ASN A 1 117 ? 4.099 -13.309 -22.549 1.00 79.88 117 ASN A CA 1
ATOM 944 C C . ASN A 1 117 ? 3.850 -13.601 -21.061 1.00 79.88 117 ASN A C 1
ATOM 946 O O . ASN A 1 117 ? 4.558 -14.388 -20.436 1.00 79.88 117 ASN A O 1
ATOM 950 N N . GLU A 1 118 ? 2.846 -12.944 -20.487 1.00 79.00 118 GLU A N 1
ATOM 951 C CA . GLU A 1 118 ? 2.546 -13.020 -19.061 1.00 79.00 118 GLU A CA 1
ATOM 952 C C . GLU A 1 118 ? 2.363 -14.457 -18.544 1.00 79.00 118 GLU A C 1
ATOM 954 O O . GLU A 1 118 ? 1.521 -15.229 -19.012 1.00 79.00 118 GLU A O 1
ATOM 959 N N . GLN A 1 119 ? 3.111 -14.793 -17.493 1.00 80.81 119 GLN A N 1
ATOM 960 C CA . GLN A 1 119 ? 2.999 -16.078 -16.814 1.00 80.81 119 GLN A CA 1
ATOM 961 C C . GLN A 1 119 ? 1.887 -16.025 -15.758 1.00 80.81 119 GLN A C 1
ATOM 963 O O . GLN A 1 119 ? 2.091 -15.552 -14.638 1.00 80.81 119 GLN A O 1
ATOM 968 N N . HIS A 1 120 ? 0.709 -16.572 -16.072 1.00 84.94 120 HIS A N 1
ATOM 969 C CA . HIS A 1 120 ? -0.444 -16.580 -15.154 1.00 84.94 120 HIS A CA 1
ATOM 970 C C . HIS A 1 120 ? -0.133 -17.132 -13.750 1.00 84.94 120 HIS A C 1
ATOM 972 O O . HIS A 1 120 ? -0.690 -16.658 -12.760 1.00 84.94 120 HIS A O 1
ATOM 978 N N . TYR A 1 121 ? 0.783 -18.099 -13.644 1.00 87.25 121 TYR A N 1
ATOM 979 C CA . TYR A 1 121 ? 1.222 -18.653 -12.363 1.00 87.25 121 TYR A CA 1
ATOM 980 C C . TYR A 1 121 ? 1.922 -17.614 -11.466 1.00 87.25 121 TYR A C 1
ATOM 982 O O . TYR A 1 121 ? 1.663 -17.577 -10.265 1.00 87.25 121 TYR A O 1
ATOM 990 N N . ARG A 1 122 ? 2.745 -16.715 -12.025 1.00 88.12 122 ARG A N 1
ATOM 991 C CA . ARG A 1 122 ? 3.417 -15.662 -11.240 1.00 88.12 122 ARG A CA 1
ATOM 992 C C . ARG A 1 122 ? 2.413 -14.659 -10.673 1.00 88.12 122 ARG A C 1
ATOM 994 O O . ARG A 1 122 ? 2.478 -14.299 -9.499 1.00 88.12 122 ARG A O 1
ATOM 1001 N N . LYS A 1 123 ? 1.391 -14.296 -11.453 1.00 91.00 123 LYS A N 1
ATOM 1002 C CA . LYS A 1 123 ? 0.281 -13.464 -10.959 1.00 91.00 123 LYS A CA 1
ATOM 1003 C C . LYS A 1 123 ? -0.506 -14.108 -9.834 1.00 91.00 123 LYS A C 1
ATOM 1005 O O . LYS A 1 123 ? -0.925 -13.402 -8.914 1.00 91.00 123 LYS A O 1
ATOM 1010 N N . PHE A 1 124 ? -0.714 -15.419 -9.925 1.00 93.50 124 PHE A N 1
ATOM 1011 C CA . PHE A 1 124 ? -1.328 -16.187 -8.854 1.00 93.50 124 PHE A CA 1
ATOM 1012 C C . PHE A 1 124 ? -0.472 -16.126 -7.583 1.00 93.50 124 PHE A C 1
ATOM 1014 O O . PHE A 1 124 ? -1.008 -15.814 -6.528 1.00 93.50 124 PHE A O 1
ATOM 1021 N N . ILE A 1 125 ? 0.852 -16.294 -7.675 1.00 95.31 125 ILE A N 1
ATOM 1022 C CA . ILE A 1 125 ? 1.742 -16.159 -6.509 1.00 95.31 125 ILE A CA 1
ATOM 1023 C C . ILE A 1 125 ? 1.602 -14.784 -5.844 1.00 95.31 125 ILE A C 1
ATOM 1025 O O . ILE A 1 125 ? 1.428 -14.715 -4.631 1.00 95.31 125 ILE A O 1
ATOM 1029 N N . HIS A 1 126 ? 1.636 -13.688 -6.609 1.00 97.06 126 HIS A N 1
ATOM 1030 C CA . HIS A 1 126 ? 1.471 -12.345 -6.037 1.00 97.06 126 HIS A CA 1
ATOM 1031 C C . HIS A 1 126 ? 0.117 -12.165 -5.345 1.00 97.06 126 HIS A C 1
ATOM 1033 O O . HIS A 1 126 ? 0.048 -11.590 -4.260 1.00 97.06 126 HIS A O 1
ATOM 1039 N N . GLN A 1 127 ? -0.950 -12.693 -5.946 1.00 96.56 127 GLN A N 1
ATOM 1040 C CA . GLN A 1 127 ? -2.284 -12.700 -5.354 1.00 96.56 127 GLN A CA 1
ATOM 1041 C C . GLN A 1 127 ? -2.326 -13.495 -4.038 1.00 96.56 127 GLN A C 1
ATOM 1043 O O . GLN A 1 127 ? -2.918 -13.030 -3.063 1.00 96.56 127 GLN A O 1
ATOM 1048 N N . GLU A 1 128 ? -1.686 -14.662 -3.987 1.00 97.38 128 GLU A N 1
ATOM 1049 C CA . GLU A 1 128 ? -1.625 -15.492 -2.782 1.00 97.38 128 GLU A CA 1
ATOM 1050 C C . GLU A 1 128 ? -0.800 -14.838 -1.673 1.00 97.38 128 GLU A C 1
ATOM 1052 O O . GLU A 1 128 ? -1.238 -14.813 -0.524 1.00 97.38 128 GLU A O 1
ATOM 1057 N N . CYS A 1 129 ? 0.336 -14.217 -2.003 1.00 98.31 129 CYS A N 1
ATOM 1058 C CA . CYS A 1 129 ? 1.095 -13.410 -1.047 1.00 98.31 129 CYS A CA 1
ATOM 1059 C C . CYS A 1 129 ? 0.224 -12.312 -0.436 1.00 98.31 129 CYS A C 1
ATOM 1061 O O . CYS A 1 129 ? 0.190 -12.161 0.782 1.00 98.31 129 CYS A O 1
ATOM 1063 N N . ILE A 1 130 ? -0.538 -11.588 -1.259 1.00 98.44 130 ILE A N 1
ATOM 1064 C CA . ILE A 1 130 ? -1.463 -10.562 -0.771 1.00 98.44 130 ILE A CA 1
ATOM 1065 C C . ILE A 1 130 ? -2.518 -11.171 0.156 1.00 98.44 130 ILE A C 1
ATOM 1067 O O . ILE A 1 130 ? -2.767 -10.618 1.224 1.00 98.44 130 ILE A O 1
ATOM 1071 N N . ASN A 1 131 ? -3.116 -12.306 -0.214 1.00 98.12 131 ASN A N 1
ATOM 1072 C CA . ASN A 1 131 ? -4.129 -12.973 0.606 1.00 98.12 131 ASN A CA 1
ATOM 1073 C C . ASN A 1 131 ? -3.587 -13.351 1.994 1.00 98.12 131 ASN A C 1
ATOM 1075 O O . ASN A 1 131 ? -4.247 -13.072 2.995 1.00 98.12 131 ASN A O 1
ATOM 1079 N N . LEU A 1 132 ? -2.376 -13.909 2.058 1.00 98.31 132 LEU A N 1
ATOM 1080 C CA . LEU A 1 132 ? -1.722 -14.282 3.315 1.00 98.31 132 LEU A CA 1
ATOM 1081 C C . LEU A 1 132 ? -1.370 -13.061 4.177 1.00 98.31 132 LEU A C 1
ATOM 1083 O O . LEU A 1 132 ? -1.571 -13.077 5.392 1.00 98.31 132 LEU A O 1
ATOM 1087 N N . ILE A 1 133 ? -0.875 -11.981 3.561 1.00 98.56 133 ILE A N 1
ATOM 1088 C CA . ILE A 1 133 ? -0.592 -10.728 4.276 1.00 98.56 133 ILE A CA 1
ATOM 1089 C C . ILE A 1 133 ? -1.886 -10.140 4.845 1.00 98.56 133 ILE A C 1
ATOM 1091 O O . ILE A 1 133 ? -1.921 -9.738 6.008 1.00 98.56 133 ILE A O 1
ATOM 1095 N N . VAL A 1 134 ? -2.959 -10.118 4.052 1.00 98.50 134 VAL A N 1
ATOM 1096 C CA . VAL A 1 134 ? -4.277 -9.640 4.484 1.00 98.50 134 VAL A CA 1
ATOM 1097 C C . VAL A 1 134 ? -4.797 -10.450 5.666 1.00 98.50 134 VAL A C 1
ATOM 1099 O O . VAL A 1 134 ? -5.256 -9.856 6.638 1.00 98.50 134 VAL A O 1
ATOM 1102 N N . GLU A 1 135 ? -4.700 -11.779 5.624 1.00 98.06 135 GLU A N 1
ATOM 1103 C CA . GLU A 1 135 ? -5.118 -12.642 6.731 1.00 98.06 135 GLU A CA 1
ATOM 1104 C C . GLU A 1 135 ? -4.365 -12.298 8.023 1.00 98.06 135 GLU A C 1
ATOM 1106 O O . GLU A 1 135 ? -4.986 -12.024 9.052 1.00 98.06 135 GLU A O 1
ATOM 1111 N N . LYS A 1 136 ? -3.030 -12.213 7.955 1.00 97.88 136 LYS A N 1
ATOM 1112 C CA . LYS A 1 136 ? -2.189 -11.875 9.110 1.00 97.88 136 LYS A CA 1
ATOM 1113 C C . LYS A 1 136 ? -2.514 -10.495 9.687 1.00 97.88 136 LYS A C 1
ATOM 1115 O O . LYS A 1 136 ? -2.667 -10.352 10.901 1.00 97.88 136 LYS A O 1
ATOM 1120 N N . LEU A 1 137 ? -2.636 -9.480 8.831 1.00 98.19 137 LEU A N 1
ATOM 1121 C CA . LEU A 1 137 ? -2.955 -8.115 9.255 1.00 98.19 137 LEU A CA 1
ATOM 1122 C C . LEU A 1 137 ? -4.385 -8.000 9.802 1.00 98.19 137 LEU A C 1
ATOM 1124 O O . LEU A 1 137 ? -4.611 -7.232 10.735 1.00 98.19 137 LEU A O 1
ATOM 1128 N N . SER A 1 138 ? -5.338 -8.779 9.285 1.00 97.88 138 SER A N 1
ATOM 1129 C CA . SER A 1 138 ? -6.703 -8.763 9.812 1.00 97.88 138 SER A CA 1
ATOM 1130 C C . SER A 1 138 ? -6.796 -9.393 11.201 1.00 97.88 138 SER A C 1
ATOM 1132 O O . SER A 1 138 ? -7.412 -8.816 12.095 1.00 97.88 138 SER A O 1
ATOM 1134 N N . ILE A 1 139 ? -6.090 -10.508 11.434 1.00 96.69 139 ILE A N 1
ATOM 1135 C CA . ILE A 1 139 ? -5.960 -11.107 12.774 1.00 96.69 139 ILE A CA 1
ATOM 1136 C C . ILE A 1 139 ? -5.363 -10.094 13.763 1.00 96.69 139 ILE A C 1
ATOM 1138 O O . ILE A 1 139 ? -5.811 -10.000 14.908 1.00 96.69 139 ILE A O 1
ATOM 1142 N N . LEU A 1 140 ? -4.375 -9.308 13.326 1.00 96.88 140 LEU A N 1
ATOM 1143 C CA . LEU A 1 140 ? -3.770 -8.262 14.148 1.00 96.88 140 LEU A CA 1
ATOM 1144 C C . LEU A 1 140 ? -4.764 -7.143 14.496 1.00 96.88 140 LEU A C 1
ATOM 1146 O O . LEU A 1 140 ? -4.820 -6.720 15.653 1.00 96.88 140 LEU A O 1
ATOM 1150 N N . ILE A 1 141 ? -5.565 -6.688 13.527 1.00 97.81 141 ILE A N 1
ATOM 1151 C CA . ILE A 1 141 ? -6.630 -5.707 13.770 1.00 97.81 141 ILE A CA 1
ATOM 1152 C C . ILE A 1 141 ? -7.637 -6.254 14.785 1.00 97.81 141 ILE A C 1
ATOM 1154 O O . ILE A 1 141 ? -7.973 -5.556 15.741 1.00 97.81 141 ILE A O 1
ATOM 1158 N N . ASP A 1 142 ? -8.091 -7.496 14.617 1.00 96.69 142 ASP A N 1
ATOM 1159 C CA . ASP A 1 142 ? -9.068 -8.119 15.514 1.00 96.69 142 ASP A CA 1
ATOM 1160 C C . ASP A 1 142 ? -8.507 -8.265 16.940 1.00 96.69 142 ASP A C 1
ATOM 1162 O O . ASP A 1 142 ? -9.202 -7.992 17.925 1.00 96.69 142 ASP A O 1
ATOM 1166 N N . TYR A 1 143 ? -7.217 -8.595 17.069 1.00 96.06 143 TYR A N 1
ATOM 1167 C CA . TYR A 1 143 ? -6.515 -8.557 18.350 1.00 96.06 143 TYR A CA 1
ATOM 1168 C C . TYR A 1 143 ? -6.526 -7.146 18.957 1.00 96.06 143 TYR A C 1
ATOM 1170 O O . TYR A 1 143 ? -6.897 -6.990 20.122 1.00 96.06 143 TYR A O 1
ATOM 1178 N N . TYR A 1 144 ? -6.203 -6.105 18.185 1.00 96.56 144 TYR A N 1
ATOM 1179 C CA . TYR A 1 144 ? -6.237 -4.716 18.661 1.00 96.56 144 TYR A CA 1
ATOM 1180 C C . TYR A 1 144 ? -7.647 -4.229 19.024 1.00 96.56 144 TYR A C 1
ATOM 1182 O O . TYR A 1 144 ? -7.813 -3.462 19.969 1.00 96.56 144 TYR A O 1
ATOM 1190 N N . ILE A 1 145 ? -8.686 -4.714 18.349 1.00 96.88 145 ILE A N 1
ATOM 1191 C CA . ILE A 1 145 ? -10.081 -4.437 18.720 1.00 96.88 145 ILE A CA 1
ATOM 1192 C C . ILE A 1 145 ? -10.422 -5.042 20.091 1.00 96.88 145 ILE A C 1
ATOM 1194 O O . ILE A 1 145 ? -11.218 -4.465 20.837 1.00 96.88 145 ILE A O 1
ATOM 1198 N N . SER A 1 146 ? -9.823 -6.189 20.430 1.00 95.88 146 SER A N 1
ATOM 1199 C CA . SER A 1 146 ? -10.098 -6.921 21.673 1.00 95.88 146 SER A CA 1
ATOM 1200 C C . SER A 1 146 ? -9.428 -6.338 22.925 1.00 95.88 146 SER A C 1
ATOM 1202 O O . SER A 1 146 ? -9.862 -6.628 24.045 1.00 95.88 146 SER A O 1
ATOM 1204 N N . ILE A 1 147 ? -8.382 -5.520 22.767 1.00 94.31 147 ILE A N 1
ATOM 1205 C CA . ILE A 1 147 ? -7.660 -4.926 23.899 1.00 94.31 147 ILE A CA 1
ATOM 1206 C C . ILE A 1 147 ? -8.342 -3.648 24.401 1.00 94.31 147 ILE A C 1
ATOM 1208 O O . ILE A 1 147 ? -8.985 -2.917 23.653 1.00 94.31 147 ILE A O 1
ATOM 1212 N N . LYS A 1 148 ? -8.221 -3.382 25.708 1.00 85.50 148 LYS A N 1
ATOM 1213 C CA . LYS A 1 148 ? -8.921 -2.265 26.369 1.00 85.50 148 LYS A CA 1
ATOM 1214 C C . LYS A 1 148 ? -8.345 -0.896 26.016 1.00 85.50 148 LYS A C 1
ATOM 1216 O O . LYS A 1 148 ? -9.101 0.053 25.841 1.00 85.50 148 LYS A O 1
ATOM 1221 N N . GLU A 1 149 ? -7.022 -0.801 25.954 1.00 92.38 149 GLU A N 1
ATOM 1222 C CA . GLU A 1 149 ? -6.295 0.446 25.725 1.00 92.38 149 GLU A CA 1
ATOM 1223 C C . GLU A 1 149 ? -5.277 0.223 24.613 1.00 92.38 149 GLU A C 1
ATOM 1225 O O . GLU A 1 149 ? -4.429 -0.665 24.709 1.00 92.38 149 GLU A O 1
ATOM 1230 N N . LEU A 1 150 ? -5.392 1.021 23.552 1.00 95.00 150 LEU A N 1
ATOM 1231 C CA . LEU A 1 150 ? -4.496 0.985 22.405 1.00 95.00 150 LEU A CA 1
ATOM 1232 C C . LEU A 1 150 ? -3.408 2.043 22.560 1.00 95.00 150 LEU A C 1
ATOM 1234 O O . LEU A 1 150 ? -3.684 3.194 22.903 1.00 95.00 150 LEU A O 1
ATOM 1238 N N . SER A 1 151 ? -2.169 1.669 22.256 1.00 94.56 151 SER A N 1
ATOM 1239 C CA . SER A 1 151 ? -1.080 2.630 22.121 1.00 94.56 151 SER A CA 1
ATOM 1240 C C . SER A 1 151 ? -1.238 3.459 20.843 1.00 94.56 151 SER A C 1
ATOM 1242 O O . SER A 1 151 ? -1.897 3.049 19.885 1.00 94.56 151 SER A O 1
ATOM 1244 N N . GLN A 1 152 ? -0.577 4.619 20.795 1.00 93.94 152 GLN A N 1
ATOM 1245 C CA . GLN A 1 152 ? -0.571 5.484 19.611 1.00 93.94 152 GLN A CA 1
ATOM 1246 C C . GLN A 1 152 ? -0.114 4.730 18.349 1.00 93.94 152 GLN A C 1
ATOM 1248 O O . GLN A 1 152 ? -0.753 4.829 17.305 1.00 93.94 152 GLN A O 1
ATOM 1253 N N . VAL A 1 153 ? 0.939 3.917 18.475 1.00 94.31 153 VAL A N 1
ATOM 1254 C CA . VAL A 1 153 ? 1.490 3.109 17.376 1.00 94.31 153 VAL A CA 1
ATOM 1255 C C . VAL A 1 153 ? 0.472 2.080 16.880 1.00 94.31 153 VAL A C 1
ATOM 1257 O O . VAL A 1 153 ? 0.306 1.914 15.679 1.00 94.31 153 VAL A O 1
ATOM 1260 N N . GLN A 1 154 ? -0.266 1.420 17.778 1.00 96.12 154 GLN A N 1
ATOM 1261 C CA . GLN A 1 154 ? -1.289 0.441 17.384 1.00 96.12 154 G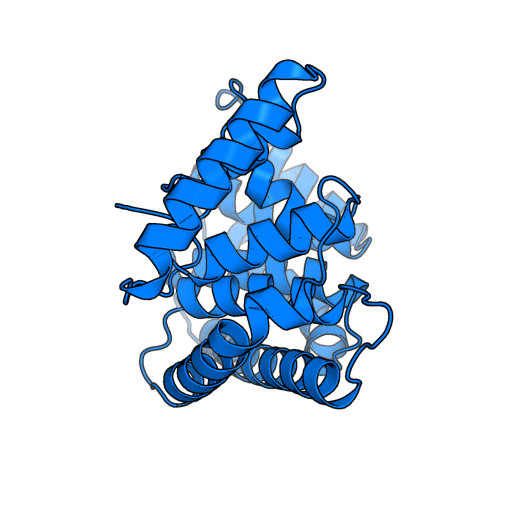LN A CA 1
ATOM 1262 C C . GLN A 1 154 ? -2.450 1.092 16.619 1.00 96.12 154 GLN A C 1
ATOM 1264 O O . GLN A 1 154 ? -2.952 0.520 15.653 1.00 96.12 154 GLN A O 1
ATOM 1269 N N . ILE A 1 155 ? -2.858 2.300 17.021 1.00 96.69 155 ILE A N 1
ATOM 1270 C CA . ILE A 1 155 ? -3.898 3.066 16.322 1.00 96.69 155 ILE A CA 1
ATOM 1271 C C . ILE A 1 155 ? -3.415 3.480 14.929 1.00 96.69 155 ILE A C 1
ATOM 1273 O O . ILE A 1 155 ? -4.158 3.324 13.959 1.00 96.69 155 ILE A O 1
ATOM 1277 N N . GLU A 1 156 ? -2.187 3.990 14.828 1.00 95.69 156 GLU A N 1
ATOM 1278 C CA . GLU A 1 156 ? -1.588 4.398 13.555 1.00 95.69 156 GLU A CA 1
ATOM 1279 C C . GLU A 1 156 ? -1.505 3.226 12.577 1.00 95.69 156 GLU A C 1
ATOM 1281 O O . GLU A 1 156 ? -2.051 3.307 11.477 1.00 95.69 156 GLU A O 1
ATOM 1286 N N . ASN A 1 157 ? -0.957 2.107 13.047 1.00 96.81 157 ASN A N 1
ATOM 1287 C CA . ASN A 1 157 ? -0.862 0.855 12.313 1.00 96.81 157 ASN A CA 1
ATOM 1288 C C . ASN A 1 157 ? -2.216 0.409 11.747 1.00 96.81 157 ASN A C 1
ATOM 1290 O O . ASN A 1 157 ? -2.319 0.097 10.563 1.00 96.81 157 ASN A O 1
ATOM 1294 N N . CYS A 1 158 ? -3.283 0.424 12.552 1.00 98.19 158 CYS A N 1
ATOM 1295 C CA . CYS A 1 158 ? -4.617 0.094 12.052 1.00 98.19 158 CYS A CA 1
ATOM 1296 C C . CYS A 1 158 ? -5.118 1.075 10.997 1.00 98.19 158 CYS A C 1
ATOM 1298 O O . CYS A 1 158 ? -5.738 0.654 10.024 1.00 98.19 158 CYS A O 1
ATOM 1300 N N . CYS A 1 159 ? -4.862 2.373 11.159 1.00 97.81 159 CYS A N 1
ATOM 1301 C CA . CYS A 1 159 ? -5.264 3.359 10.160 1.00 97.81 159 CYS A CA 1
ATOM 1302 C C . CYS A 1 159 ? -4.555 3.118 8.819 1.00 97.81 159 CYS A C 1
ATOM 1304 O O . CYS A 1 159 ? -5.199 3.223 7.774 1.00 97.81 159 CYS A O 1
ATOM 1306 N N . ASP A 1 160 ? -3.271 2.757 8.844 1.00 97.44 160 ASP A N 1
ATOM 1307 C CA . ASP A 1 160 ? -2.498 2.434 7.641 1.00 97.44 160 ASP A CA 1
ATOM 1308 C C . ASP A 1 160 ? -2.953 1.129 6.983 1.00 97.44 160 ASP A C 1
ATOM 1310 O O . ASP A 1 160 ? -3.168 1.095 5.769 1.00 97.44 160 ASP A O 1
ATOM 1314 N N . ILE A 1 161 ? -3.198 0.078 7.772 1.00 98.62 161 ILE A N 1
ATOM 1315 C CA . ILE A 1 161 ? -3.717 -1.196 7.257 1.00 98.62 161 ILE A CA 1
ATOM 1316 C C . ILE A 1 161 ? -5.100 -1.000 6.624 1.00 98.62 161 ILE A C 1
ATOM 1318 O O . ILE A 1 161 ? -5.329 -1.451 5.503 1.00 98.62 161 ILE A O 1
ATOM 1322 N N . LEU A 1 162 ? -6.020 -0.297 7.293 1.00 98.62 162 LEU A N 1
ATOM 1323 C CA . LEU A 1 162 ? -7.378 -0.074 6.782 1.00 98.62 162 LEU A CA 1
ATOM 1324 C C . LEU A 1 162 ? -7.382 0.789 5.516 1.00 98.62 162 LEU A C 1
ATOM 1326 O O . LEU A 1 162 ? -8.135 0.509 4.578 1.00 98.62 162 LEU A O 1
ATOM 1330 N N . LEU A 1 163 ? -6.510 1.800 5.450 1.00 98.38 163 LEU A N 1
ATOM 1331 C CA . LEU A 1 163 ? -6.284 2.561 4.226 1.00 98.38 163 LEU A CA 1
ATOM 1332 C C . LEU A 1 163 ? -5.778 1.647 3.106 1.00 98.38 163 LEU A C 1
ATOM 1334 O O . LEU A 1 163 ? -6.353 1.653 2.014 1.00 98.38 163 LEU A O 1
ATOM 1338 N N . LYS A 1 164 ? -4.783 0.798 3.377 1.00 98.12 164 LYS A N 1
ATOM 1339 C CA . LYS A 1 164 ? -4.255 -0.134 2.378 1.00 98.12 164 LYS A CA 1
ATOM 1340 C C . LYS A 1 164 ? -5.305 -1.138 1.903 1.00 98.12 164 LYS A C 1
ATOM 1342 O O . LYS A 1 164 ? -5.453 -1.331 0.699 1.00 98.12 164 LYS A O 1
ATOM 1347 N N . PHE A 1 165 ? -6.079 -1.731 2.812 1.00 98.38 165 PHE A N 1
ATOM 1348 C CA . PHE A 1 165 ? -7.164 -2.665 2.488 1.00 98.38 165 PHE A CA 1
ATOM 1349 C C . PHE A 1 165 ? -8.226 -2.012 1.604 1.00 98.38 165 PHE A C 1
ATOM 1351 O O . PHE A 1 165 ? -8.673 -2.610 0.621 1.00 98.38 165 PHE A O 1
ATOM 1358 N N . SER A 1 166 ? -8.592 -0.763 1.907 1.00 97.75 166 SER A N 1
ATOM 1359 C CA . SER A 1 166 ? -9.553 -0.020 1.095 1.00 97.75 166 SER A CA 1
ATOM 1360 C C . SER A 1 166 ? -9.071 0.159 -0.346 1.00 97.75 166 SER A C 1
ATOM 1362 O O . SER A 1 166 ? -9.838 -0.114 -1.266 1.00 97.75 166 SER A O 1
ATOM 1364 N N . TYR A 1 167 ? -7.800 0.524 -0.552 1.00 96.62 167 TYR A N 1
ATOM 1365 C CA . TYR A 1 167 ? -7.188 0.654 -1.873 1.00 96.62 167 TYR A CA 1
ATOM 1366 C C . TYR A 1 167 ? -7.145 -0.699 -2.587 1.00 96.62 167 TYR A C 1
ATOM 1368 O O . TYR A 1 167 ? -7.658 -0.832 -3.700 1.00 96.62 167 TYR A O 1
ATOM 1376 N N . LEU A 1 168 ? -6.605 -1.714 -1.907 1.00 96.50 168 LEU A N 1
ATOM 1377 C CA . LEU A 1 168 ? -6.392 -3.064 -2.422 1.00 96.50 168 LEU A CA 1
ATOM 1378 C C . LEU A 1 168 ? -7.679 -3.705 -2.954 1.00 96.50 168 LEU A C 1
ATOM 1380 O O . LEU A 1 168 ? -7.674 -4.312 -4.023 1.00 96.50 168 LEU A O 1
ATOM 1384 N N . SER A 1 169 ? -8.796 -3.517 -2.248 1.00 95.06 169 SER A N 1
ATOM 1385 C CA . SER A 1 169 ? -10.099 -4.094 -2.608 1.00 95.06 169 SER A CA 1
ATOM 1386 C C . SER A 1 169 ? -10.681 -3.623 -3.950 1.00 95.06 169 SER A C 1
ATOM 1388 O O . SER A 1 169 ? -11.677 -4.177 -4.408 1.00 95.06 169 SER A O 1
ATOM 1390 N N . ASN A 1 170 ? -10.104 -2.594 -4.582 1.00 92.94 170 ASN A N 1
ATOM 1391 C CA . ASN A 1 170 ? -10.505 -2.152 -5.927 1.00 92.94 170 ASN A CA 1
ATOM 1392 C C . ASN A 1 170 ? -9.817 -2.938 -7.041 1.00 92.94 170 ASN A C 1
ATOM 1394 O O . ASN A 1 170 ? -10.237 -2.885 -8.193 1.00 92.94 170 ASN A O 1
ATOM 1398 N N . TYR A 1 171 ? -8.760 -3.663 -6.695 1.00 93.19 171 TYR A N 1
ATOM 1399 C CA . TYR A 1 171 ? -7.936 -4.406 -7.637 1.00 93.19 171 TYR A CA 1
ATOM 1400 C C . TYR A 1 171 ? -7.985 -5.908 -7.370 1.00 93.19 171 TYR A C 1
ATOM 1402 O O . TYR A 1 171 ? -7.785 -6.695 -8.289 1.00 93.19 171 TYR A O 1
ATOM 1410 N N . ILE A 1 172 ? -8.266 -6.300 -6.126 1.00 93.25 172 ILE A N 1
ATOM 1411 C CA . ILE A 1 172 ? -8.296 -7.688 -5.681 1.00 93.25 172 ILE A CA 1
ATOM 1412 C C . ILE A 1 172 ? -9.604 -7.976 -4.953 1.00 93.25 172 ILE A C 1
ATOM 1414 O O . ILE A 1 172 ? -9.956 -7.313 -3.977 1.00 93.25 172 ILE A O 1
ATOM 1418 N N . ASN A 1 173 ? -10.291 -9.031 -5.390 1.00 93.12 173 ASN A N 1
ATOM 1419 C CA . ASN A 1 173 ? -11.447 -9.559 -4.680 1.00 93.12 173 ASN A CA 1
ATOM 1420 C C . ASN A 1 173 ? -10.991 -10.457 -3.521 1.00 93.12 173 ASN A C 1
ATOM 1422 O O . ASN A 1 173 ? -10.803 -11.660 -3.694 1.00 93.12 173 ASN A O 1
ATOM 1426 N N . ASN A 1 174 ? -10.812 -9.867 -2.340 1.00 96.38 174 ASN A N 1
ATOM 1427 C CA . ASN A 1 174 ? -10.457 -10.594 -1.127 1.00 96.38 174 ASN A CA 1
ATOM 1428 C C . ASN A 1 174 ? -11.644 -10.620 -0.151 1.00 96.38 174 ASN A C 1
ATOM 1430 O O . ASN A 1 174 ? -12.136 -9.579 0.287 1.00 96.38 174 ASN A O 1
ATOM 1434 N N . LYS A 1 175 ? -12.092 -11.831 0.203 1.00 96.19 175 LYS A N 1
ATOM 1435 C CA . LYS A 1 175 ? -13.262 -12.044 1.063 1.00 96.19 175 LYS A CA 1
ATOM 1436 C C . LYS A 1 175 ? -13.090 -11.450 2.466 1.00 96.19 175 LYS A C 1
ATOM 1438 O O . LYS A 1 175 ? -14.027 -10.843 2.966 1.00 96.19 175 LYS A O 1
ATOM 1443 N N . ILE A 1 176 ? -11.905 -11.579 3.068 1.00 97.25 176 ILE A N 1
ATOM 1444 C CA . ILE A 1 176 ? -11.615 -11.049 4.410 1.00 97.25 176 ILE A CA 1
ATOM 1445 C C . ILE A 1 176 ? -11.825 -9.533 4.420 1.00 97.25 176 ILE A C 1
ATOM 1447 O O . ILE A 1 176 ? -12.564 -9.022 5.258 1.00 97.25 176 ILE A O 1
ATOM 1451 N N . ILE A 1 177 ? -11.259 -8.822 3.438 1.00 97.06 177 ILE A N 1
ATOM 1452 C CA . ILE A 1 177 ? -11.436 -7.368 3.323 1.00 97.06 177 ILE A CA 1
ATOM 1453 C C . ILE A 1 177 ? -12.909 -7.017 3.119 1.00 97.06 177 ILE A C 1
ATOM 1455 O O . ILE A 1 177 ? -13.431 -6.158 3.825 1.00 97.06 177 ILE A O 1
ATOM 1459 N N . ASN A 1 178 ? -13.591 -7.677 2.183 1.00 95.12 178 ASN A N 1
ATOM 1460 C CA . ASN A 1 178 ? -14.991 -7.370 1.883 1.00 95.12 178 ASN A CA 1
ATOM 1461 C C . ASN A 1 178 ? -15.911 -7.574 3.097 1.00 95.12 178 ASN A C 1
ATOM 1463 O O . ASN A 1 178 ? -16.798 -6.752 3.329 1.00 95.12 178 ASN A O 1
ATOM 1467 N N . ASP A 1 179 ? -15.676 -8.630 3.875 1.00 96.94 179 ASP A N 1
ATOM 1468 C CA . ASP A 1 179 ? -16.516 -8.994 5.015 1.00 96.94 179 ASP A CA 1
ATOM 1469 C C . ASP A 1 179 ? -16.195 -8.150 6.265 1.00 96.94 179 ASP A C 1
ATOM 1471 O O . ASP A 1 179 ? -17.101 -7.797 7.022 1.00 96.94 179 ASP A O 1
ATOM 1475 N N . GLN A 1 180 ? -14.921 -7.808 6.501 1.00 97.69 180 GLN A N 1
ATOM 1476 C CA . GLN A 1 180 ? -14.471 -7.230 7.777 1.00 97.69 180 GLN A CA 1
ATOM 1477 C C . GLN A 1 180 ? -14.200 -5.719 7.732 1.00 97.69 180 GLN A C 1
ATOM 1479 O O . GLN A 1 180 ? -14.426 -5.034 8.736 1.00 97.69 180 GLN A O 1
ATOM 1484 N N . LEU A 1 181 ? -13.777 -5.168 6.585 1.00 97.31 181 LEU A N 1
ATOM 1485 C CA . LEU A 1 181 ? -13.350 -3.766 6.468 1.00 97.31 181 LEU A CA 1
ATOM 1486 C C . LEU A 1 181 ? -14.395 -2.756 6.981 1.00 97.31 181 LEU A C 1
ATOM 1488 O O . LEU A 1 181 ? -14.005 -1.851 7.723 1.00 97.31 181 LEU A O 1
ATOM 1492 N N . PRO A 1 182 ? -15.707 -2.870 6.673 1.00 97.19 182 PRO A N 1
ATOM 1493 C CA . PRO A 1 182 ? -16.695 -1.911 7.174 1.00 97.19 182 PRO A CA 1
ATOM 1494 C C . PRO A 1 182 ? -16.786 -1.891 8.707 1.00 97.19 182 PRO A C 1
ATOM 1496 O O . PRO A 1 182 ? -16.888 -0.820 9.311 1.00 97.19 182 PRO A O 1
ATOM 1499 N N . GLY A 1 183 ? -16.726 -3.066 9.343 1.00 97.75 183 GLY A N 1
ATOM 1500 C CA . GLY A 1 183 ? -16.788 -3.203 10.799 1.00 97.75 183 GLY A CA 1
ATOM 1501 C C . GLY A 1 183 ? -15.532 -2.667 11.485 1.00 97.75 183 GLY A C 1
ATOM 1502 O O . GLY A 1 183 ? -15.629 -1.925 12.466 1.00 97.75 183 GLY A O 1
ATOM 1503 N N . GLN A 1 184 ? -14.360 -2.971 10.926 1.00 98.00 184 GLN A N 1
ATOM 1504 C CA . GLN A 1 184 ? -13.080 -2.476 11.431 1.00 98.00 184 GLN A CA 1
ATOM 1505 C C . GLN A 1 184 ? -12.969 -0.948 11.274 1.00 98.00 184 GLN A C 1
ATOM 1507 O O . GLN A 1 184 ? -12.615 -0.257 12.232 1.00 98.00 184 GLN A O 1
ATOM 1512 N N . LEU A 1 185 ? -13.375 -0.385 10.126 1.00 98.00 185 LEU A N 1
ATOM 1513 C CA . LEU A 1 185 ? -13.457 1.070 9.931 1.00 98.00 185 LEU A CA 1
ATOM 1514 C C . LEU A 1 185 ? -14.388 1.722 10.954 1.00 98.00 185 LEU A C 1
ATOM 1516 O O . LEU A 1 185 ? -14.005 2.701 11.595 1.00 98.00 185 LEU A O 1
ATOM 1520 N N . TYR A 1 186 ? -15.588 1.171 11.158 1.00 97.44 186 TYR A N 1
ATOM 1521 C CA . TYR A 1 186 ? -16.525 1.695 12.151 1.00 97.44 186 TYR A CA 1
ATOM 1522 C C . TYR A 1 186 ? -15.905 1.753 13.555 1.00 97.44 186 TYR A C 1
ATOM 1524 O O . TYR A 1 186 ? -16.027 2.778 14.238 1.00 97.44 186 TYR A O 1
ATOM 1532 N N . TYR A 1 187 ? -15.219 0.682 13.971 1.00 97.50 187 TYR A N 1
ATOM 1533 C CA . TYR A 1 187 ? -14.541 0.628 15.264 1.00 97.50 187 TYR A CA 1
ATOM 1534 C C . TYR A 1 187 ? -13.493 1.737 15.390 1.00 97.50 187 TYR A C 1
ATOM 1536 O O . TYR A 1 187 ? -13.571 2.534 16.325 1.00 97.50 187 TYR A O 1
ATOM 1544 N N . PHE A 1 188 ? -12.552 1.844 14.445 1.00 97.19 188 PHE A N 1
ATOM 1545 C CA . PHE A 1 188 ? -11.444 2.801 14.549 1.00 97.19 188 PHE A CA 1
ATOM 1546 C C . PHE A 1 188 ? -11.885 4.260 14.380 1.00 97.19 188 PHE A C 1
ATOM 1548 O O . PHE A 1 188 ? -11.354 5.146 15.054 1.00 97.19 188 PHE A O 1
ATOM 1555 N N . ILE A 1 189 ? -12.927 4.530 13.589 1.00 96.50 189 ILE A N 1
ATOM 1556 C CA . ILE A 1 189 ? -13.556 5.859 13.539 1.00 96.50 189 ILE A CA 1
ATOM 1557 C C . ILE A 1 189 ? -14.113 6.226 14.916 1.00 96.50 189 ILE A C 1
ATOM 1559 O O . ILE A 1 189 ? -13.830 7.302 15.438 1.00 96.50 189 ILE A O 1
ATOM 1563 N N . LYS A 1 190 ? -14.878 5.326 15.544 1.00 95.19 190 LYS A N 1
ATOM 1564 C CA . LYS A 1 190 ? -15.440 5.575 16.877 1.00 95.19 190 LYS A CA 1
ATOM 1565 C C . LYS A 1 190 ? -14.345 5.693 17.943 1.00 95.19 190 LYS A C 1
ATOM 1567 O O . LYS A 1 190 ? -14.432 6.559 18.808 1.00 95.19 190 LYS A O 1
ATOM 1572 N N . HIS A 1 191 ? -13.319 4.849 17.874 1.00 94.56 191 HIS A N 1
ATOM 1573 C CA . HIS A 1 191 ? -12.210 4.845 18.821 1.00 94.56 191 HIS A CA 1
ATOM 1574 C C . HIS A 1 191 ? -11.431 6.166 18.777 1.00 94.56 191 HIS A C 1
ATOM 1576 O O . HIS A 1 191 ? -11.211 6.778 19.819 1.00 94.56 191 HIS A O 1
ATOM 1582 N N . THR A 1 192 ? -11.068 6.643 17.582 1.00 93.25 192 THR A N 1
ATOM 1583 C CA . THR A 1 192 ? -10.346 7.919 17.415 1.00 93.25 192 THR A CA 1
ATOM 1584 C C . THR A 1 192 ? -11.177 9.129 17.847 1.00 93.25 192 THR A C 1
ATOM 1586 O O . THR A 1 192 ? -10.620 10.103 18.339 1.00 93.25 192 THR A O 1
ATOM 1589 N N . GLN A 1 193 ? -12.503 9.066 17.716 1.00 91.44 193 GLN A N 1
ATOM 1590 C CA . GLN A 1 193 ? -13.415 10.121 18.170 1.00 91.44 193 GLN A CA 1
ATOM 1591 C C . GLN A 1 193 ? -13.533 10.211 19.693 1.00 91.44 193 GLN A C 1
ATOM 1593 O O . GLN A 1 193 ? -13.581 11.312 20.232 1.00 91.44 193 GLN A O 1
ATOM 1598 N N . ILE A 1 194 ? -13.607 9.065 20.374 1.00 91.50 194 ILE A N 1
ATOM 1599 C CA . ILE A 1 194 ? -13.872 9.002 21.819 1.00 91.50 194 ILE A CA 1
ATOM 1600 C C . ILE A 1 194 ? -12.584 9.122 22.637 1.00 91.50 194 ILE A C 1
ATOM 1602 O O . ILE A 1 194 ? -12.574 9.799 23.661 1.00 91.50 194 ILE A O 1
ATOM 1606 N N . ASN A 1 195 ? -11.514 8.445 22.213 1.00 90.69 195 ASN A N 1
ATOM 1607 C CA . ASN A 1 195 ? -10.341 8.223 23.063 1.00 90.69 195 ASN A CA 1
ATOM 1608 C C . ASN A 1 195 ? -9.176 9.177 22.775 1.00 90.69 195 ASN A C 1
ATOM 1610 O O . ASN A 1 195 ? -8.276 9.300 23.604 1.00 90.69 195 ASN A O 1
ATOM 1614 N N . LEU A 1 196 ? -9.160 9.852 21.621 1.00 89.38 196 LEU A N 1
ATOM 1615 C CA . LEU A 1 196 ? -8.104 10.810 21.294 1.00 89.38 196 LEU A CA 1
ATOM 1616 C C . LEU A 1 196 ? -8.545 12.235 21.615 1.00 89.38 196 LEU A C 1
ATOM 1618 O O . LEU A 1 196 ? -9.667 12.639 21.316 1.00 89.38 196 LEU A O 1
ATOM 1622 N N . GLN A 1 197 ? -7.626 13.006 22.200 1.00 83.31 197 GLN A N 1
ATOM 1623 C CA . GLN A 1 197 ? -7.893 14.384 22.601 1.00 83.31 197 GLN A CA 1
ATOM 1624 C C . GLN A 1 197 ? -8.342 15.243 21.403 1.00 83.31 197 GLN A C 1
ATOM 1626 O O . GLN A 1 197 ? -7.737 15.150 20.324 1.00 83.31 197 GLN A O 1
ATOM 1631 N N . PRO A 1 198 ? -9.362 16.103 21.585 1.00 70.50 198 PRO A N 1
ATOM 1632 C CA . PRO A 1 198 ? -9.716 17.128 20.609 1.00 70.50 198 PRO A CA 1
ATOM 1633 C C . PRO A 1 198 ? -8.488 17.978 20.241 1.00 70.50 198 PRO A C 1
ATOM 1635 O O . PRO A 1 198 ? -7.642 18.242 21.093 1.00 70.50 198 PRO A O 1
ATOM 1638 N N . TYR A 1 199 ? -8.380 18.397 18.977 1.00 70.81 199 TYR A N 1
ATOM 1639 C CA . TYR A 1 199 ? -7.277 19.224 18.446 1.00 70.81 199 TYR A CA 1
ATOM 1640 C C . TYR A 1 199 ? -5.873 18.584 18.440 1.00 70.81 199 TYR A C 1
ATOM 1642 O O . TYR A 1 199 ? -4.881 19.265 18.189 1.00 70.81 199 TYR A O 1
ATOM 1650 N N . ASN A 1 200 ? -5.756 17.270 18.656 1.00 81.81 200 ASN A N 1
ATOM 1651 C CA . ASN A 1 200 ? -4.480 16.570 18.516 1.00 81.81 200 ASN A CA 1
ATOM 1652 C C . ASN A 1 200 ? -4.139 16.320 17.029 1.00 81.81 200 ASN A C 1
ATOM 1654 O O . ASN A 1 200 ? -4.916 15.691 16.305 1.00 81.81 200 ASN A O 1
ATOM 1658 N N . ASN A 1 201 ? -2.946 16.734 16.582 1.00 85.94 201 ASN A N 1
ATOM 1659 C CA . ASN A 1 201 ? -2.449 16.456 15.228 1.00 85.94 201 ASN A CA 1
ATOM 1660 C C . ASN A 1 201 ? -2.457 14.949 14.895 1.00 85.94 201 ASN A C 1
ATOM 1662 O O . ASN A 1 201 ? -2.818 14.553 13.789 1.00 85.94 201 ASN A O 1
ATOM 1666 N N . PHE A 1 202 ? -2.157 14.089 15.872 1.00 89.19 202 PHE A N 1
ATOM 1667 C CA . PHE A 1 202 ? -2.236 12.638 15.711 1.00 89.19 202 PHE A CA 1
ATOM 1668 C C . PHE A 1 202 ? -3.661 12.158 15.384 1.00 89.19 202 PHE A C 1
ATOM 1670 O O . PHE A 1 202 ? -3.849 11.371 14.452 1.00 89.19 202 PHE A O 1
ATOM 1677 N N . LYS A 1 203 ? -4.678 12.680 16.092 1.00 90.81 203 LYS A N 1
ATOM 1678 C CA . LYS A 1 203 ? -6.098 12.390 15.813 1.00 90.81 203 LYS A CA 1
ATOM 1679 C C . LYS A 1 203 ? -6.437 12.773 14.373 1.00 90.81 203 LYS A C 1
ATOM 1681 O O . LYS A 1 203 ? -6.993 11.963 13.635 1.00 90.81 203 LYS A O 1
ATOM 1686 N N . LYS A 1 204 ? -6.028 13.975 13.957 1.00 89.31 204 LYS A N 1
ATOM 1687 C CA . LYS A 1 204 ? -6.253 14.499 12.605 1.00 89.31 204 LYS A CA 1
ATOM 1688 C C . LYS A 1 204 ? -5.635 13.608 11.524 1.00 89.31 204 LYS A C 1
ATOM 1690 O O . LYS A 1 204 ? -6.298 13.314 10.532 1.00 89.31 204 LYS A O 1
ATOM 1695 N N . ILE A 1 205 ? -4.394 13.155 11.711 1.00 89.75 205 ILE A N 1
ATOM 1696 C CA . ILE A 1 205 ? -3.704 12.258 10.768 1.00 89.75 205 ILE A CA 1
ATOM 1697 C C . ILE A 1 205 ? -4.454 10.927 10.643 1.00 89.75 205 ILE A C 1
ATOM 1699 O O . ILE A 1 205 ? -4.778 10.513 9.529 1.00 89.75 205 ILE A O 1
ATOM 1703 N N . CYS A 1 206 ? -4.795 10.292 11.768 1.00 93.69 206 CYS A N 1
ATOM 1704 C CA . CYS A 1 206 ? -5.541 9.031 11.773 1.00 93.69 206 CYS A CA 1
ATOM 1705 C C . CYS A 1 206 ? -6.890 9.172 11.060 1.00 93.69 206 CYS A C 1
ATOM 1707 O O . CYS A 1 206 ? -7.245 8.367 10.202 1.00 93.69 206 CYS A O 1
ATOM 1709 N N . GLN A 1 207 ? -7.631 10.237 11.358 1.00 93.75 207 GLN A N 1
ATOM 1710 C CA . GLN A 1 207 ? -8.946 10.473 10.768 1.00 93.75 207 GLN A CA 1
ATOM 1711 C C . GLN A 1 207 ? -8.888 10.806 9.282 1.00 93.75 207 GLN A C 1
ATOM 1713 O O . GLN A 1 207 ? -9.774 10.381 8.546 1.00 93.75 207 GLN A O 1
ATOM 1718 N N . LYS A 1 208 ? -7.838 11.488 8.811 1.00 92.56 208 LYS A N 1
ATOM 1719 C CA . LYS A 1 208 ? -7.593 11.669 7.374 1.00 92.56 208 LYS A CA 1
ATOM 1720 C C . LYS A 1 208 ? -7.362 10.327 6.671 1.00 92.56 208 LYS A C 1
ATOM 1722 O O . LYS A 1 208 ? -7.986 10.092 5.640 1.00 92.56 208 LYS A O 1
ATOM 1727 N N . LYS A 1 209 ? -6.546 9.429 7.245 1.00 94.50 209 LYS A N 1
ATOM 1728 C CA . LYS A 1 209 ? -6.322 8.070 6.707 1.00 94.50 209 LYS A CA 1
ATOM 1729 C C . LYS A 1 209 ? -7.630 7.262 6.661 1.00 94.50 209 LYS A C 1
ATOM 1731 O O . LYS A 1 209 ? -7.983 6.727 5.614 1.00 94.50 209 LYS A O 1
ATOM 1736 N N . LEU A 1 210 ? -8.400 7.245 7.754 1.00 97.38 210 LEU A N 1
ATOM 1737 C CA . LEU A 1 210 ? -9.696 6.551 7.822 1.00 97.38 210 LEU A CA 1
ATOM 1738 C C . LEU A 1 210 ? -10.735 7.141 6.857 1.00 97.38 210 LEU A C 1
ATOM 1740 O O . LEU A 1 210 ? -11.493 6.399 6.233 1.00 97.38 210 LEU A O 1
ATOM 1744 N N . ARG A 1 211 ? -10.763 8.469 6.702 1.00 95.56 211 ARG A N 1
ATOM 1745 C CA . ARG A 1 211 ? -11.644 9.159 5.750 1.00 95.56 211 ARG A CA 1
ATOM 1746 C C . ARG A 1 211 ? -11.308 8.750 4.326 1.00 95.56 211 ARG A C 1
ATOM 1748 O O . ARG A 1 211 ? -12.209 8.359 3.592 1.00 95.56 211 ARG A O 1
ATOM 1755 N N . GLN A 1 212 ? -10.025 8.770 3.977 1.00 94.81 212 GLN A N 1
ATOM 1756 C CA . GLN A 1 212 ? -9.559 8.333 2.669 1.00 94.81 212 GLN A CA 1
ATOM 1757 C C . GLN A 1 212 ? -9.902 6.861 2.403 1.00 94.81 212 GLN A C 1
ATOM 1759 O O . GLN A 1 212 ? -10.320 6.511 1.300 1.00 94.81 212 GLN A O 1
ATOM 1764 N N . ALA A 1 213 ? -9.805 6.008 3.426 1.00 96.88 213 ALA A N 1
ATOM 1765 C CA . ALA A 1 213 ? -10.215 4.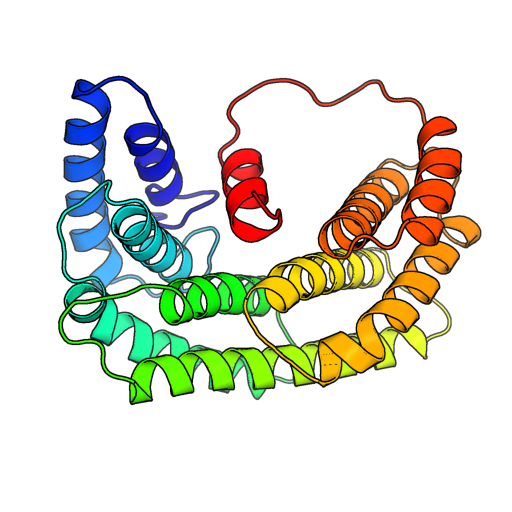615 3.317 1.00 96.88 213 ALA A CA 1
ATOM 1766 C C . ALA A 1 213 ? -11.717 4.468 3.008 1.00 96.88 213 ALA A C 1
ATOM 1768 O O . ALA A 1 213 ? -12.119 3.623 2.209 1.00 96.88 213 ALA A O 1
ATOM 1769 N N . CYS A 1 214 ? -12.553 5.321 3.605 1.00 97.00 214 CYS A N 1
ATOM 1770 C CA . CYS A 1 214 ? -13.985 5.365 3.319 1.00 97.00 214 CYS A CA 1
ATOM 1771 C C . CYS A 1 214 ? -14.284 5.911 1.916 1.00 97.00 214 CYS A C 1
ATOM 1773 O O . CYS A 1 214 ? -15.187 5.396 1.259 1.00 97.00 214 CYS A O 1
ATOM 1775 N N . GLU A 1 215 ? -13.531 6.909 1.442 1.00 95.00 215 GLU A N 1
ATOM 1776 C CA . GLU A 1 215 ? -13.643 7.450 0.077 1.00 95.00 215 GLU A CA 1
ATOM 1777 C C . GLU A 1 215 ? -13.311 6.388 -0.971 1.00 95.00 215 GLU A C 1
ATOM 1779 O O . GLU A 1 215 ? -14.094 6.185 -1.893 1.00 95.00 215 GLU A O 1
ATOM 1784 N N . ASN A 1 216 ? -12.243 5.612 -0.766 1.00 94.75 216 ASN A N 1
ATOM 1785 C CA . ASN A 1 216 ? -11.890 4.497 -1.648 1.00 94.75 216 ASN A CA 1
ATOM 1786 C C . ASN A 1 216 ? -13.018 3.449 -1.779 1.00 94.75 216 ASN A C 1
ATOM 1788 O O . ASN A 1 216 ? -13.051 2.689 -2.744 1.00 94.75 216 ASN A O 1
ATOM 1792 N N . LYS A 1 217 ? -13.937 3.357 -0.809 1.00 94.25 217 LYS A N 1
ATOM 1793 C CA . LYS A 1 217 ? -15.061 2.404 -0.831 1.00 94.25 217 LYS A CA 1
ATOM 1794 C C . LYS A 1 217 ? -16.430 3.047 -1.036 1.00 94.25 217 LYS A C 1
ATOM 1796 O O . LYS A 1 217 ? -17.419 2.320 -1.051 1.00 94.25 217 LYS A O 1
ATOM 1801 N N . ASN A 1 218 ? -16.503 4.369 -1.189 1.00 93.81 218 ASN A N 1
ATOM 1802 C CA . ASN A 1 218 ? -17.757 5.126 -1.222 1.00 93.81 218 ASN A CA 1
ATOM 1803 C C . ASN A 1 218 ? -18.661 4.884 0.010 1.00 93.81 218 ASN A C 1
ATOM 1805 O O . ASN A 1 218 ? -19.882 4.787 -0.101 1.00 93.81 218 ASN A O 1
ATOM 1809 N N . PHE A 1 219 ? -18.084 4.790 1.214 1.00 95.25 219 PHE A N 1
ATOM 1810 C CA . PHE A 1 219 ? -18.850 4.658 2.462 1.00 95.25 219 PHE A CA 1
ATOM 1811 C C . PHE A 1 219 ? -19.350 6.023 2.969 1.00 95.25 219 PHE A C 1
ATOM 1813 O O . PHE A 1 219 ? -18.866 6.546 3.975 1.00 95.25 219 PHE A O 1
ATOM 1820 N N . GLU A 1 220 ? -20.337 6.602 2.278 1.00 93.19 220 GLU A N 1
ATOM 1821 C CA . GLU A 1 220 ? -20.828 7.980 2.485 1.00 93.19 220 GLU A CA 1
ATOM 1822 C C . GLU A 1 220 ? -21.160 8.323 3.946 1.00 93.19 220 GLU A C 1
ATOM 1824 O O . GLU A 1 220 ? -20.768 9.379 4.445 1.00 93.19 220 GLU A O 1
ATOM 1829 N N . ILE A 1 221 ? -21.817 7.410 4.670 1.00 92.62 221 ILE A N 1
ATOM 1830 C CA . ILE A 1 221 ? -22.194 7.615 6.079 1.00 92.62 221 ILE A CA 1
ATOM 1831 C C . ILE A 1 221 ? -20.954 7.855 6.956 1.00 92.62 221 ILE A C 1
ATOM 1833 O O . ILE A 1 221 ? -20.961 8.721 7.834 1.00 92.62 221 ILE A O 1
ATOM 1837 N N . PHE A 1 222 ? -19.874 7.105 6.724 1.00 94.38 222 PHE A N 1
ATOM 1838 C CA . PHE A 1 222 ? -18.628 7.253 7.476 1.00 94.38 222 PHE A CA 1
ATOM 1839 C C . PHE A 1 222 ? -17.876 8.526 7.080 1.00 94.38 222 PHE A C 1
ATOM 1841 O O . PHE A 1 222 ? -17.329 9.201 7.952 1.00 94.38 222 PHE A O 1
ATOM 1848 N N . ILE A 1 223 ? -17.914 8.894 5.796 1.00 92.19 223 ILE A N 1
ATOM 1849 C CA . ILE A 1 223 ? -17.306 10.129 5.282 1.00 92.19 223 ILE A CA 1
ATOM 1850 C C . ILE A 1 223 ? -17.940 11.354 5.948 1.00 92.19 223 ILE A C 1
ATOM 1852 O O . ILE A 1 223 ? -17.223 12.187 6.499 1.00 92.19 223 ILE A O 1
ATOM 1856 N N . VAL A 1 224 ? -19.275 11.444 5.966 1.00 90.44 224 VAL A N 1
ATOM 1857 C CA . VAL A 1 224 ? -19.996 12.555 6.616 1.00 90.44 224 VAL A CA 1
ATOM 1858 C C . VAL A 1 224 ? -19.638 12.640 8.099 1.00 90.44 224 VAL A C 1
ATOM 1860 O O . VAL A 1 224 ? -19.333 13.717 8.611 1.00 90.44 224 VAL A O 1
ATOM 1863 N N . LYS A 1 225 ? -19.608 11.492 8.784 1.00 89.62 225 LYS A N 1
ATOM 1864 C CA . LYS A 1 225 ? -19.268 11.422 10.206 1.00 89.62 225 LYS A CA 1
ATOM 1865 C C . LYS A 1 225 ? -17.854 11.936 10.506 1.00 89.62 225 LYS A C 1
ATOM 1867 O O . LYS A 1 225 ? -17.661 12.602 11.519 1.00 89.62 225 LYS A O 1
ATOM 1872 N N . LEU A 1 226 ? -16.879 11.625 9.652 1.00 89.81 226 LEU A N 1
ATOM 1873 C CA . LEU A 1 226 ? -15.496 12.090 9.798 1.00 89.81 226 LEU A CA 1
ATOM 1874 C C . LEU A 1 226 ? -15.328 13.563 9.414 1.00 89.81 226 LEU A C 1
ATOM 1876 O O . LEU A 1 226 ? -14.561 14.265 10.064 1.00 89.81 226 LEU A O 1
ATOM 1880 N N . ASN A 1 227 ? -16.049 14.047 8.399 1.00 87.56 227 ASN A N 1
ATOM 1881 C CA . ASN A 1 227 ? -15.987 15.451 7.985 1.00 87.56 227 ASN A CA 1
ATOM 1882 C C . ASN A 1 227 ? -16.441 16.402 9.097 1.00 87.56 227 ASN A C 1
ATOM 1884 O O . ASN A 1 227 ? -15.800 17.429 9.298 1.00 87.56 227 ASN A O 1
ATOM 1888 N N . ASN A 1 228 ? -17.496 16.046 9.836 1.00 83.38 228 ASN A N 1
ATOM 1889 C CA . ASN A 1 228 ? -17.963 16.852 10.965 1.00 83.38 228 ASN A CA 1
ATOM 1890 C C . ASN A 1 228 ? -16.856 17.015 12.022 1.00 83.38 228 ASN A C 1
ATOM 1892 O O . ASN A 1 228 ? -16.521 18.137 12.381 1.00 83.38 228 ASN A O 1
ATOM 1896 N N . ASP A 1 229 ? -16.210 15.920 12.429 1.00 80.81 229 ASP A N 1
ATOM 1897 C CA . ASP A 1 229 ? -15.139 15.946 13.441 1.00 80.81 229 ASP A CA 1
ATOM 1898 C C . ASP A 1 229 ? -13.857 16.636 12.929 1.00 80.81 229 ASP A C 1
ATOM 1900 O O . ASP A 1 229 ? -13.201 17.371 13.657 1.00 80.81 229 ASP A O 1
ATOM 1904 N N . LEU A 1 230 ? -13.511 16.472 11.647 1.00 81.25 230 LEU A N 1
ATOM 1905 C CA . LEU A 1 230 ? -12.363 17.160 11.044 1.00 81.25 230 LEU A CA 1
ATOM 1906 C C . LEU A 1 230 ? -12.593 18.667 10.869 1.00 81.25 230 LEU A C 1
ATOM 1908 O O . LEU A 1 230 ? -11.628 19.423 10.929 1.00 81.25 230 LEU A O 1
ATOM 1912 N N . SER A 1 231 ? -13.835 19.108 10.646 1.00 68.75 231 SER A N 1
ATOM 1913 C CA . SER A 1 231 ? -14.172 20.537 10.556 1.00 68.75 231 SER A CA 1
ATOM 1914 C C . SER A 1 231 ? -14.032 21.268 11.894 1.00 68.75 231 SER A C 1
ATOM 1916 O O . SER A 1 231 ? -13.798 22.473 11.909 1.00 68.75 231 SER A O 1
ATOM 1918 N N . GLU A 1 232 ? -14.107 20.534 13.006 1.00 60.62 232 GLU A N 1
ATOM 1919 C CA . GLU A 1 232 ? -13.866 21.048 14.355 1.00 60.62 232 GLU A CA 1
ATOM 1920 C C . GLU A 1 232 ? -12.366 21.191 14.672 1.00 60.62 232 GLU A C 1
ATOM 1922 O O . GLU A 1 232 ? -12.017 21.828 15.659 1.00 60.62 232 GLU A O 1
ATOM 1927 N N . ILE A 1 233 ? -11.459 20.638 13.853 1.00 60.72 233 ILE A N 1
ATOM 1928 C CA . ILE A 1 233 ? -10.005 20.683 14.073 1.00 60.72 233 ILE A CA 1
ATOM 1929 C C . ILE A 1 233 ? -9.371 21.723 13.138 1.00 60.72 233 ILE A C 1
ATOM 1931 O O . ILE A 1 233 ? -9.431 21.588 11.916 1.00 60.72 233 ILE A O 1
ATOM 1935 N N . ASP A 1 234 ? -8.704 22.734 13.708 1.00 54.38 234 ASP A N 1
ATOM 1936 C CA . ASP A 1 234 ? -8.105 23.835 12.943 1.00 54.38 234 ASP A CA 1
ATOM 1937 C C . ASP A 1 234 ? -7.112 23.336 11.868 1.00 54.38 234 ASP A C 1
ATOM 1939 O O . ASP A 1 234 ? -6.326 22.393 12.060 1.00 54.38 234 ASP A O 1
ATOM 1943 N N . ASN A 1 235 ? -7.208 23.928 10.676 1.00 51.28 235 ASN A N 1
ATOM 1944 C CA . ASN A 1 235 ? -6.573 23.449 9.448 1.00 51.28 235 ASN A CA 1
ATOM 1945 C C . ASN A 1 235 ? -5.268 24.150 9.076 1.00 51.28 235 ASN A C 1
ATOM 1947 O O . ASN A 1 235 ? -4.699 23.837 8.030 1.00 51.28 235 ASN A O 1
ATOM 1951 N N . SER A 1 236 ? -4.739 25.011 9.941 1.00 41.41 236 SER A N 1
ATOM 1952 C CA . SER A 1 236 ? -3.431 25.625 9.736 1.00 41.41 236 SER A CA 1
ATOM 1953 C C . SER A 1 236 ? -2.307 24.608 9.948 1.00 41.41 236 SER A C 1
ATOM 1955 O O . SER A 1 236 ? -1.829 24.431 11.062 1.00 41.41 236 SER A O 1
ATOM 1957 N N . GLU A 1 237 ? -1.954 23.888 8.886 1.00 40.62 237 GLU A N 1
ATOM 1958 C CA . GLU A 1 237 ? -0.588 23.555 8.461 1.00 40.62 237 GLU A CA 1
ATOM 1959 C C . GLU A 1 237 ? -0.607 22.359 7.501 1.00 40.62 237 GLU A C 1
ATOM 1961 O O . GLU A 1 237 ? -1.357 21.395 7.672 1.00 40.62 237 GLU A O 1
ATOM 1966 N N . ILE A 1 238 ? 0.316 22.428 6.539 1.00 38.44 238 ILE A N 1
ATOM 1967 C CA . ILE A 1 238 ? 0.710 21.431 5.534 1.00 38.44 238 ILE A CA 1
ATOM 1968 C C . ILE A 1 238 ? 0.118 21.700 4.144 1.00 38.44 238 ILE A C 1
ATOM 1970 O O . ILE A 1 238 ? -0.704 20.955 3.619 1.00 38.44 238 ILE A O 1
ATOM 1974 N N . GLU A 1 239 ? 0.652 22.739 3.506 1.00 33.66 239 GLU A N 1
ATOM 1975 C CA . GLU A 1 239 ? 0.855 22.774 2.059 1.00 33.66 239 GLU A CA 1
ATOM 1976 C C . GLU A 1 239 ? 2.249 23.344 1.779 1.00 33.66 239 GLU A C 1
ATOM 1978 O O . GLU A 1 239 ? 2.543 24.462 2.192 1.00 33.66 239 GLU A O 1
ATOM 1983 N N . GLN A 1 240 ? 3.096 22.564 1.096 1.00 33.66 240 GLN A N 1
ATOM 1984 C CA . GLN A 1 240 ? 3.864 22.955 -0.102 1.00 33.66 240 GLN A CA 1
ATOM 1985 C C . GLN A 1 240 ? 5.074 22.037 -0.317 1.00 33.66 240 GLN A C 1
ATOM 1987 O O . GLN A 1 240 ? 6.038 22.071 0.441 1.00 33.66 240 GLN A O 1
ATOM 1992 N N . THR A 1 241 ? 5.004 21.240 -1.388 1.00 36.62 241 THR A N 1
ATOM 1993 C CA . THR A 1 241 ? 6.051 20.821 -2.353 1.00 36.62 241 THR A CA 1
ATOM 1994 C C . THR A 1 241 ? 5.605 19.514 -3.016 1.00 36.62 241 THR A C 1
ATOM 1996 O O . THR A 1 241 ? 4.767 18.791 -2.469 1.00 36.62 241 THR A O 1
ATOM 1999 N N . SER A 1 242 ? 6.135 19.197 -4.204 1.00 53.19 242 SER A N 1
ATOM 2000 C CA . SER A 1 242 ? 6.057 17.846 -4.774 1.00 53.19 242 SER A CA 1
ATOM 2001 C C . SER A 1 242 ? 6.904 16.889 -3.923 1.00 53.19 242 SER A C 1
ATOM 2003 O O . SER A 1 242 ? 7.962 16.426 -4.343 1.00 53.19 242 SER A O 1
ATOM 2005 N N . ASP A 1 243 ? 6.475 16.658 -2.684 1.00 81.69 243 ASP A N 1
ATOM 2006 C CA . ASP A 1 243 ? 7.091 15.684 -1.802 1.00 81.69 243 ASP A CA 1
ATOM 2007 C C . ASP A 1 243 ? 6.863 14.309 -2.429 1.00 81.69 243 ASP A C 1
ATOM 2009 O O . ASP A 1 243 ? 5.730 13.914 -2.744 1.00 81.69 243 ASP A O 1
ATOM 2013 N N . ILE A 1 244 ? 7.957 13.593 -2.656 1.00 89.25 244 ILE A N 1
ATOM 2014 C CA . ILE A 1 244 ? 7.924 12.223 -3.140 1.00 89.25 244 ILE A CA 1
ATOM 2015 C C . ILE A 1 244 ? 7.003 11.366 -2.267 1.00 89.25 244 ILE A C 1
ATOM 2017 O O . ILE A 1 244 ? 6.247 10.562 -2.803 1.00 89.25 244 ILE A O 1
ATOM 2021 N N . ARG A 1 245 ? 6.946 11.618 -0.951 1.00 88.06 245 ARG A N 1
ATOM 2022 C CA . ARG A 1 245 ? 6.025 10.929 -0.035 1.00 88.06 245 ARG A CA 1
ATOM 2023 C C . ARG A 1 245 ? 4.572 11.122 -0.422 1.00 88.06 245 ARG A C 1
ATOM 2025 O O . ARG A 1 245 ? 3.839 10.145 -0.511 1.00 88.06 245 ARG A O 1
ATOM 2032 N N . ASN A 1 246 ? 4.166 12.355 -0.710 1.00 87.25 246 ASN A N 1
ATOM 2033 C CA . ASN A 1 246 ? 2.800 12.650 -1.140 1.00 87.25 246 ASN A CA 1
ATOM 2034 C C . ASN A 1 246 ? 2.492 12.016 -2.498 1.00 87.25 246 ASN A C 1
ATOM 2036 O O . ASN A 1 246 ? 1.391 11.512 -2.709 1.00 87.25 246 ASN A O 1
ATOM 2040 N N . THR A 1 247 ? 3.457 12.032 -3.418 1.00 90.44 247 THR A N 1
ATOM 2041 C CA . THR A 1 247 ? 3.299 11.426 -4.747 1.00 90.44 247 THR A CA 1
ATOM 2042 C C . THR A 1 247 ? 3.111 9.917 -4.635 1.00 90.44 247 THR A C 1
ATOM 2044 O O . THR A 1 247 ? 2.130 9.378 -5.141 1.00 90.44 247 THR A O 1
ATOM 2047 N N . VAL A 1 248 ? 4.003 9.241 -3.913 1.00 90.94 248 VAL A N 1
ATOM 2048 C CA . VAL A 1 248 ? 3.936 7.793 -3.704 1.00 90.94 248 VAL A CA 1
ATOM 2049 C C . VAL A 1 248 ? 2.685 7.420 -2.918 1.00 90.94 248 VAL A C 1
ATOM 2051 O O . VAL A 1 248 ? 1.975 6.515 -3.336 1.00 90.94 248 VAL A O 1
ATOM 2054 N N . PHE A 1 249 ? 2.337 8.172 -1.867 1.00 90.25 249 PHE A N 1
ATOM 2055 C CA . PHE A 1 249 ? 1.097 7.972 -1.116 1.00 90.25 249 PHE A CA 1
ATOM 2056 C C . PHE A 1 249 ? -0.130 7.976 -2.030 1.00 90.25 249 PHE A C 1
ATOM 2058 O O . PHE A 1 249 ? -0.972 7.087 -1.910 1.00 90.25 249 PHE A O 1
ATOM 2065 N N . LYS A 1 250 ? -0.220 8.939 -2.961 1.00 90.44 250 LYS A N 1
ATOM 2066 C CA . LYS A 1 250 ? -1.320 9.004 -3.931 1.00 90.44 250 LYS A CA 1
ATOM 2067 C C . LYS A 1 250 ? -1.374 7.751 -4.803 1.00 90.44 250 LYS A C 1
ATOM 2069 O O . LYS A 1 250 ? -2.424 7.130 -4.911 1.00 90.44 250 LYS A O 1
ATOM 2074 N N . LEU A 1 251 ? -0.235 7.351 -5.364 1.00 92.38 251 LEU A N 1
ATOM 2075 C CA . LEU A 1 251 ? -0.144 6.218 -6.289 1.00 92.38 251 LEU A CA 1
ATOM 2076 C C . LEU A 1 251 ? -0.398 4.857 -5.615 1.00 92.38 251 LEU A C 1
ATOM 2078 O O . LEU A 1 251 ? -0.904 3.941 -6.270 1.00 92.38 251 LEU A O 1
ATOM 2082 N N . THR A 1 252 ? -0.080 4.718 -4.324 1.00 91.94 252 THR A N 1
ATOM 2083 C CA . THR A 1 252 ? -0.187 3.443 -3.592 1.00 91.94 252 THR A CA 1
ATOM 2084 C C . THR A 1 252 ? -1.388 3.340 -2.652 1.00 91.94 252 THR A C 1
ATOM 2086 O O . THR A 1 252 ? -1.614 2.274 -2.079 1.00 91.94 252 THR A O 1
ATOM 2089 N N . ASN A 1 253 ? -2.170 4.408 -2.463 1.00 89.50 253 ASN A N 1
ATOM 2090 C CA . ASN A 1 253 ? -3.313 4.390 -1.539 1.00 89.50 253 ASN A CA 1
ATOM 2091 C C . ASN A 1 253 ? -4.601 5.009 -2.081 1.00 89.50 253 ASN A C 1
ATOM 2093 O O . ASN A 1 253 ? -5.641 4.837 -1.444 1.00 89.50 253 ASN A O 1
ATOM 2097 N N . LEU A 1 254 ? -4.575 5.724 -3.209 1.00 89.50 254 LEU A N 1
ATOM 2098 C CA . LEU A 1 254 ? -5.763 6.393 -3.746 1.00 89.50 254 LEU A CA 1
ATOM 2099 C C . LEU A 1 254 ? -6.221 5.761 -5.057 1.00 89.50 254 LEU A C 1
ATOM 2101 O O . LEU A 1 254 ? -5.414 5.289 -5.857 1.00 89.50 254 LEU A O 1
ATOM 2105 N N . ILE A 1 255 ? -7.532 5.763 -5.280 1.00 78.00 255 ILE A N 1
ATOM 2106 C CA . ILE A 1 255 ? -8.115 5.425 -6.580 1.00 78.00 255 ILE A CA 1
ATOM 2107 C C . ILE A 1 255 ? -8.040 6.679 -7.458 1.00 78.00 255 ILE A C 1
ATOM 2109 O O . ILE A 1 255 ? -8.471 7.748 -7.021 1.00 78.00 255 ILE A O 1
ATOM 2113 N N . ASN A 1 256 ? -7.467 6.540 -8.656 1.00 58.72 256 ASN A N 1
ATOM 2114 C CA . ASN A 1 256 ? -7.446 7.591 -9.680 1.00 58.72 256 ASN A CA 1
ATOM 2115 C C . ASN A 1 256 ? -8.794 7.712 -10.394 1.00 58.72 256 ASN A C 1
ATOM 2117 O O . ASN A 1 256 ? -9.424 6.654 -10.627 1.00 58.72 256 ASN A O 1
#

Radius of gyration: 18.89 Å; chains: 1; bounding box: 46×44×50 Å

Organism: NCBI:txid1117645

Sequence (256 aa):
MKTGLINGLSGNALLLFLSQEKKNRNEGLKLLNIISEEITTSKDYSFDTGITGFGWLVAFLHQEKLIDIDSDDILEDFDDQIYKLTLQELSDQNTNIDTLLGFIDYHIIRHRNKNFNEQHYRKFIHQECINLIVEKLSILIDYYISIKELSQVQIENCCDILLKFSYLSNYINNKIINDQLPGQLYYFIKHTQINLQPYNNFKKICQKKLRQACENKNFEIFIVKLNNDLSEIDNSEIEQTSDIRNTVFKLTNLIN

pLDDT: mean 90.72, std 11.18, range [33.66, 98.62]

InterPro domains:
  IPR007822 Lanthionine synthetase C-like [PF05147] (3-133)

Secondary structure (DSSP, 8-state):
---SSSSSHHHHHHHHHHSS-HHHHHHHHHHHHHHHHHHTT-----TTTSHHHHHHHHHHHHHTTSS---HHHHHHHHHHHHHHHHHHHHH-SS--HHHHHHHHHHHHHHHH---TT--HHHHHHHHHHHHHHHHHHHHHHHHHHHSSS--HHHHHHHHHHHHHHHHHTTT---HHHHHHHHHHHHHHHHHHHHHSPTT-HHHHHHHHHHHHHHHHHT-HHHHHHHHHHHHTS----------HHHHHHHHHH---